Protein AF-A0A1G2T1M0-F1 (afdb_monomer_lite)

Sequence (307 aa):
MQITSVVGSENCRGIPLKGWDSVKAALQAYSEGKARGARATTNHQAEAIEQMGGGLAVGLMLYAGALAGSPDAFVERMLQEAETAIRRNSRWNRHYDYDGQGNFFKTTVEIELRDKDEDVYVLNVHAAYVGDAPEQGLADFLGVPRTLLSKSVVVTTEPLDDKQFAIDFSQIYTGIGGLLGLEAEVGQQIAAQMMTGDRYDSPKSFVLKEDDDVRVTVSIGRVESRYRHDGNGSSLDTWKVDGSILVGFLASSYEDRSKKEAPSFVITVSKKPADESQYGYSPVWDAELRQRITALADEIIKGMASV

Secondary structure (DSSP, 8-state):
--EEEEEEEEEE--EEEESHHHHHHHHHHHHHT-STTTTHHHHHHHHHHHHTT-HHHHHHHHHHHHHS--HHHHHHHHHHHHHHHHHHHSEEEEEESS---GGGTTEEEEEEEEETTTTEEEEEEEETTTBTHHHHHHHHHHT-PPPEEEEEEEEEE--SSSSEEEEETHHHHHHHHHHHT--TTHHHHHHHHHT-S-TTSPPPPEEEEE-SSEEEEEEE-S---SEEE-TTS-EEE--EEETTEEEEEPPBPSS-TTSBPPPEEEEEEEEPPS-TT--SPPPB--HHHHHHHHHHHHHHHHHHTT-

Organism: NCBI:txid1802740

Structure (mmCIF, N/CA/C/O backbone):
data_AF-A0A1G2T1M0-F1
#
_entry.id   AF-A0A1G2T1M0-F1
#
loop_
_atom_site.group_PDB
_atom_site.id
_atom_site.type_symbol
_atom_site.label_atom_id
_atom_site.label_alt_id
_atom_site.label_comp_id
_atom_site.label_asym_id
_atom_site.label_entity_id
_atom_site.label_seq_id
_atom_site.pdbx_PDB_ins_code
_atom_site.Cartn_x
_atom_site.Cartn_y
_atom_site.Cartn_z
_atom_site.occupancy
_atom_site.B_iso_or_equiv
_atom_site.auth_seq_id
_atom_site.auth_comp_id
_atom_site.auth_asym_id
_atom_site.auth_atom_id
_atom_site.pdbx_PDB_model_num
ATOM 1 N N . MET A 1 1 ? -20.237 -3.641 19.898 1.00 80.25 1 MET A N 1
ATOM 2 C CA . MET A 1 1 ? -19.802 -3.308 18.528 1.00 80.25 1 MET A CA 1
ATOM 3 C C . MET A 1 1 ? -19.774 -4.596 17.729 1.00 80.25 1 MET A C 1
ATOM 5 O O . MET A 1 1 ? -19.275 -5.578 18.264 1.00 80.25 1 MET A O 1
ATOM 9 N N . GLN A 1 2 ? -20.304 -4.605 16.509 1.00 90.38 2 GLN A N 1
ATOM 10 C CA . GLN A 1 2 ? -20.291 -5.773 15.626 1.00 90.38 2 GLN A CA 1
ATOM 11 C C . GLN A 1 2 ? -19.454 -5.471 14.376 1.00 90.38 2 GLN A C 1
ATOM 13 O O . GLN A 1 2 ? -19.553 -4.374 13.820 1.00 90.38 2 GLN A O 1
ATOM 18 N N . ILE A 1 3 ? -18.616 -6.423 13.952 1.00 95.50 3 ILE A N 1
ATOM 19 C CA . ILE A 1 3 ? -17.912 -6.361 12.666 1.00 95.50 3 ILE A CA 1
ATOM 20 C C . ILE A 1 3 ? -18.912 -6.708 11.562 1.00 95.50 3 ILE A C 1
ATOM 22 O O . ILE A 1 3 ? -19.611 -7.717 11.632 1.00 95.50 3 ILE A O 1
ATOM 26 N N . THR A 1 4 ? -18.994 -5.861 10.540 1.00 96.50 4 THR A N 1
ATOM 27 C CA . THR A 1 4 ? -19.931 -6.029 9.418 1.00 96.50 4 THR A CA 1
ATOM 28 C C . THR A 1 4 ? -19.258 -6.570 8.168 1.00 96.50 4 THR A C 1
ATOM 30 O O . THR A 1 4 ? -19.900 -7.250 7.369 1.00 96.50 4 THR A O 1
ATOM 33 N N . SER A 1 5 ? -17.967 -6.289 7.977 1.00 97.56 5 SER A N 1
ATOM 34 C CA . SER A 1 5 ? -17.202 -6.814 6.846 1.00 97.56 5 SER A CA 1
ATOM 35 C C . SER A 1 5 ? -15.707 -6.826 7.128 1.00 97.56 5 SER A C 1
ATOM 37 O O . SER A 1 5 ? -15.186 -5.884 7.727 1.00 97.56 5 SER A O 1
ATOM 39 N N . VAL A 1 6 ? -15.012 -7.826 6.589 1.00 97.94 6 VAL A N 1
ATOM 40 C CA . VAL A 1 6 ? -13.547 -7.899 6.565 1.00 97.94 6 VAL A CA 1
ATOM 41 C C . VAL A 1 6 ? -13.105 -8.127 5.125 1.00 97.94 6 VAL A C 1
ATOM 43 O O . VAL A 1 6 ? -13.482 -9.126 4.515 1.00 97.94 6 VAL A O 1
ATOM 46 N N . VAL A 1 7 ? -12.334 -7.194 4.565 1.00 97.88 7 VAL A N 1
ATOM 47 C CA . VAL A 1 7 ? -11.916 -7.228 3.155 1.00 97.88 7 VAL A CA 1
ATOM 48 C C . VAL A 1 7 ? -10.406 -7.062 3.048 1.00 97.88 7 VAL A C 1
ATOM 50 O O . VAL A 1 7 ? -9.838 -6.118 3.591 1.00 97.88 7 VAL A O 1
ATOM 53 N N . GLY A 1 8 ? -9.762 -7.977 2.324 1.00 97.06 8 GLY A N 1
ATOM 54 C CA . GLY A 1 8 ? -8.345 -7.893 1.980 1.00 97.06 8 GLY A CA 1
ATOM 55 C C . GLY A 1 8 ? -8.112 -7.203 0.638 1.00 97.06 8 GLY A C 1
ATOM 56 O O . GLY A 1 8 ? -8.835 -7.454 -0.325 1.00 97.06 8 GLY A O 1
ATOM 57 N N . SER A 1 9 ? -7.064 -6.389 0.545 1.00 96.62 9 SER A N 1
ATOM 58 C CA . SER A 1 9 ? -6.597 -5.788 -0.707 1.00 96.62 9 SER A CA 1
ATOM 59 C C . SER A 1 9 ? -5.073 -5.808 -0.813 1.00 96.62 9 SER A C 1
ATOM 61 O O . SER A 1 9 ? -4.365 -5.650 0.182 1.00 96.62 9 SER A O 1
ATOM 63 N N . GLU A 1 10 ? -4.566 -5.963 -2.035 1.00 95.75 10 GLU A N 1
ATOM 64 C CA . GLU A 1 10 ? -3.145 -5.808 -2.356 1.00 95.75 10 GLU A CA 1
ATOM 65 C C . GLU A 1 10 ? -2.839 -4.378 -2.780 1.00 95.75 10 GLU A C 1
ATOM 67 O O . GLU A 1 10 ? -3.494 -3.838 -3.670 1.00 95.75 10 GLU A O 1
ATOM 72 N N . ASN A 1 11 ? -1.794 -3.802 -2.194 1.00 94.19 11 ASN A N 1
ATOM 73 C CA . ASN A 1 11 ? -1.151 -2.613 -2.721 1.00 94.19 11 ASN A CA 1
ATOM 74 C C . ASN A 1 11 ? 0.127 -3.041 -3.448 1.00 94.19 11 ASN A C 1
ATOM 76 O O . ASN A 1 11 ? 1.102 -3.450 -2.815 1.00 94.19 11 ASN A O 1
ATOM 80 N N . CYS A 1 12 ? 0.104 -2.974 -4.776 1.00 94.69 12 CYS A N 1
ATOM 81 C CA . CYS A 1 12 ? 1.212 -3.370 -5.638 1.00 94.69 12 CYS A CA 1
ATOM 82 C C . CYS A 1 12 ? 1.705 -2.168 -6.437 1.00 94.69 12 CYS A C 1
ATOM 84 O O . CYS A 1 12 ? 0.896 -1.402 -6.959 1.00 94.69 12 CYS A O 1
ATOM 86 N N . ARG A 1 13 ? 3.025 -2.038 -6.570 1.00 93.31 13 ARG A N 1
ATOM 87 C CA . ARG A 1 13 ? 3.657 -0.965 -7.341 1.00 93.31 13 ARG A CA 1
ATOM 88 C C . ARG A 1 13 ? 5.006 -1.415 -7.880 1.00 93.31 13 ARG A C 1
ATOM 90 O O . ARG A 1 13 ? 5.718 -2.150 -7.206 1.00 93.31 13 ARG A O 1
ATOM 97 N N . GLY A 1 14 ? 5.370 -0.953 -9.063 1.00 94.88 14 GLY A N 1
ATOM 98 C CA . GLY A 1 14 ? 6.658 -1.215 -9.686 1.00 94.88 14 GLY A CA 1
ATOM 99 C C . GLY A 1 14 ? 6.810 -2.645 -10.211 1.00 94.88 14 GLY A C 1
ATOM 100 O O . GLY A 1 14 ? 6.238 -3.596 -9.683 1.00 94.88 14 GLY A O 1
ATOM 101 N N . ILE A 1 15 ? 7.601 -2.808 -11.264 1.00 97.19 15 ILE A N 1
ATOM 102 C CA . ILE A 1 15 ? 7.867 -4.082 -11.936 1.00 97.19 15 ILE A CA 1
ATOM 103 C C . ILE A 1 15 ? 9.305 -4.497 -11.608 1.00 97.19 15 ILE A C 1
ATOM 105 O O . ILE A 1 15 ? 10.221 -3.736 -11.934 1.00 97.19 15 ILE A O 1
ATOM 109 N N . PRO A 1 16 ? 9.534 -5.655 -10.965 1.00 96.88 16 PRO A N 1
ATOM 110 C CA . PRO A 1 16 ? 10.881 -6.139 -10.702 1.00 96.88 16 PRO A CA 1
ATOM 111 C C . PRO A 1 16 ? 11.513 -6.686 -11.987 1.00 96.88 16 PRO A C 1
ATOM 113 O O . PRO A 1 16 ? 10.946 -7.548 -12.650 1.00 96.88 16 PRO A O 1
ATOM 116 N N . LEU A 1 17 ? 12.695 -6.199 -12.346 1.00 96.81 17 LEU A N 1
ATOM 117 C CA . LEU A 1 17 ? 13.404 -6.548 -13.575 1.00 96.81 17 LEU A CA 1
ATOM 118 C C . LEU A 1 17 ? 14.839 -6.949 -13.233 1.00 96.81 17 LEU A C 1
ATOM 120 O O . LEU A 1 17 ? 15.555 -6.185 -12.590 1.00 96.81 17 LEU A O 1
ATOM 124 N N . LYS A 1 18 ? 15.258 -8.145 -13.661 1.00 95.19 18 LYS A N 1
ATOM 125 C CA . LYS A 1 18 ? 16.638 -8.623 -13.489 1.00 95.19 18 LYS A CA 1
ATOM 126 C C . LYS A 1 18 ? 17.499 -8.131 -14.648 1.00 95.19 18 LYS A C 1
ATOM 128 O O . LYS A 1 18 ? 17.222 -8.470 -15.800 1.00 95.19 18 LYS A O 1
ATOM 133 N N . GLY A 1 19 ? 18.527 -7.350 -14.347 1.00 94.81 19 GLY A N 1
ATOM 134 C CA . GLY A 1 19 ? 19.444 -6.786 -15.328 1.00 94.81 19 GLY A CA 1
ATOM 135 C C . GLY A 1 19 ? 18.966 -5.490 -15.978 1.00 94.81 19 GLY A C 1
ATOM 136 O O . GLY A 1 19 ? 17.779 -5.296 -16.256 1.00 94.81 19 GLY A O 1
ATOM 137 N N . TRP A 1 20 ? 19.925 -4.616 -16.289 1.00 94.56 20 TRP A N 1
ATOM 138 C CA . TRP A 1 20 ? 19.674 -3.348 -16.983 1.00 94.56 20 TRP A CA 1
ATOM 139 C C . TRP A 1 20 ? 19.022 -3.534 -18.362 1.00 94.56 20 TRP A C 1
ATOM 141 O O . TRP A 1 20 ? 18.137 -2.770 -18.750 1.00 94.56 20 TRP A O 1
ATOM 151 N N . ASP A 1 21 ? 19.388 -4.598 -19.078 1.00 95.06 21 ASP A N 1
ATOM 152 C CA . ASP A 1 21 ? 18.800 -4.920 -20.382 1.00 95.06 21 ASP A CA 1
ATOM 153 C C . ASP A 1 21 ? 17.291 -5.197 -20.288 1.00 95.06 21 ASP A C 1
ATOM 155 O O . ASP A 1 21 ? 16.538 -4.826 -21.189 1.00 95.06 21 ASP A O 1
ATOM 159 N N . SER A 1 22 ? 16.818 -5.766 -19.174 1.00 95.94 22 SER A N 1
ATOM 160 C CA . SER A 1 22 ? 15.384 -5.968 -18.931 1.00 95.94 22 SER A CA 1
ATOM 161 C C . SER A 1 22 ? 14.654 -4.642 -18.703 1.00 95.94 22 SER A C 1
ATOM 163 O O . SER A 1 22 ? 13.537 -4.471 -19.191 1.00 95.94 22 SER A O 1
ATOM 165 N N . VAL A 1 23 ? 15.287 -3.674 -18.025 1.00 96.25 23 VAL A N 1
ATOM 166 C CA . VAL A 1 23 ? 14.761 -2.301 -17.880 1.00 96.25 23 VAL A CA 1
ATOM 167 C C . VAL A 1 23 ? 14.620 -1.642 -19.248 1.00 96.25 23 VAL A C 1
ATOM 169 O O . VAL A 1 23 ? 13.570 -1.081 -19.571 1.00 96.25 23 VAL A O 1
ATOM 172 N N . LYS A 1 24 ? 15.657 -1.763 -20.081 1.00 94.94 24 LYS A N 1
ATOM 173 C CA . LYS A 1 24 ? 15.661 -1.243 -21.447 1.00 94.94 24 LYS A CA 1
ATOM 174 C C . LYS A 1 24 ? 14.556 -1.860 -22.301 1.00 94.94 24 LYS A C 1
ATOM 176 O O . LYS A 1 24 ? 13.768 -1.121 -22.890 1.00 94.94 24 LYS A O 1
ATOM 181 N N . ALA A 1 25 ? 14.461 -3.187 -22.322 1.00 93.06 25 ALA A N 1
ATOM 182 C CA . ALA A 1 25 ? 13.446 -3.904 -23.087 1.00 93.06 25 ALA A CA 1
ATOM 183 C C . ALA A 1 25 ? 12.019 -3.537 -22.643 1.00 93.06 25 ALA A C 1
ATOM 185 O O . ALA A 1 25 ? 11.146 -3.327 -23.485 1.00 93.06 25 ALA A O 1
ATOM 186 N N . ALA A 1 26 ? 11.784 -3.393 -21.333 1.00 94.94 26 ALA A N 1
ATOM 187 C CA . ALA A 1 26 ? 10.494 -2.973 -20.792 1.00 94.94 26 ALA A CA 1
ATOM 188 C C . ALA A 1 26 ? 10.100 -1.560 -21.260 1.00 94.94 26 ALA A C 1
ATOM 190 O O . ALA A 1 26 ? 8.978 -1.347 -21.726 1.00 94.94 26 ALA A O 1
ATOM 191 N N . LEU A 1 27 ? 11.024 -0.597 -21.193 1.00 93.50 27 LEU A N 1
ATOM 192 C CA . LEU A 1 27 ? 10.768 0.779 -21.630 1.00 93.50 27 LEU A CA 1
ATOM 193 C C . LEU A 1 27 ? 10.600 0.902 -23.147 1.00 93.50 27 LEU A C 1
ATOM 195 O O . LEU A 1 27 ? 9.770 1.691 -23.597 1.00 93.50 27 LEU A O 1
ATOM 199 N N . GLN A 1 28 ? 11.327 0.107 -23.934 1.00 91.31 28 GLN A N 1
ATOM 200 C CA . GLN A 1 28 ? 11.121 0.014 -25.382 1.00 91.31 28 GLN A CA 1
ATOM 201 C C . GLN A 1 28 ? 9.728 -0.541 -25.701 1.00 91.31 28 GLN A C 1
ATOM 203 O O . GLN A 1 28 ? 8.971 0.104 -26.425 1.00 91.31 28 GLN A O 1
ATOM 208 N N . ALA A 1 29 ? 9.329 -1.651 -25.070 1.00 89.12 29 ALA A N 1
ATOM 209 C CA . ALA A 1 29 ? 7.997 -2.231 -25.253 1.00 89.12 29 ALA A CA 1
ATOM 210 C C . ALA A 1 29 ? 6.869 -1.253 -24.877 1.00 89.12 29 ALA A C 1
ATOM 212 O O . ALA A 1 29 ? 5.842 -1.176 -25.563 1.00 89.12 29 ALA A O 1
ATOM 213 N N . TYR A 1 30 ? 7.068 -0.475 -23.810 1.00 89.88 30 TYR A N 1
ATOM 214 C CA . TYR A 1 30 ? 6.167 0.608 -23.430 1.00 89.88 30 TYR A CA 1
ATOM 215 C C . TYR A 1 30 ? 6.114 1.709 -24.499 1.00 89.88 30 TYR A C 1
ATOM 217 O O . TYR A 1 30 ? 5.031 2.110 -24.930 1.00 89.88 30 TYR A O 1
ATOM 225 N N . SER A 1 31 ? 7.272 2.165 -24.979 1.00 87.19 31 SER A N 1
ATOM 226 C CA . SER A 1 31 ? 7.388 3.214 -25.996 1.00 87.19 31 SER A CA 1
ATOM 227 C C . SER A 1 31 ? 6.724 2.836 -27.323 1.00 87.19 31 SER A C 1
ATOM 229 O O . SER A 1 31 ? 6.018 3.647 -27.919 1.00 87.19 31 SER A O 1
ATOM 231 N N . GLU A 1 32 ? 6.857 1.578 -27.741 1.00 84.12 32 GLU A N 1
ATOM 232 C CA . GLU A 1 32 ? 6.219 1.024 -28.941 1.00 84.12 32 GLU A CA 1
ATOM 233 C C . GLU A 1 32 ? 4.702 0.814 -28.767 1.00 84.12 32 GLU A C 1
ATOM 235 O O . GLU A 1 32 ? 3.967 0.628 -29.739 1.00 84.12 32 GLU A O 1
ATOM 240 N N . GLY A 1 33 ? 4.205 0.857 -27.527 1.00 81.88 33 GLY A N 1
ATOM 241 C CA . GLY A 1 33 ? 2.793 0.670 -27.204 1.00 81.88 33 GLY A CA 1
ATOM 242 C C . GLY A 1 33 ? 2.344 -0.786 -27.253 1.00 81.88 33 GLY A C 1
ATOM 243 O O . GLY A 1 33 ? 1.173 -1.048 -27.521 1.00 81.88 33 GLY A O 1
ATOM 244 N N . LYS A 1 34 ? 3.267 -1.728 -27.020 1.00 82.69 34 LYS A N 1
ATOM 245 C CA . LYS A 1 34 ? 2.973 -3.170 -26.981 1.00 82.69 34 LYS A CA 1
ATOM 246 C C . LYS A 1 34 ? 2.171 -3.559 -25.735 1.00 82.69 34 LYS A C 1
ATOM 248 O O . LYS A 1 34 ? 1.358 -4.477 -25.785 1.00 82.69 34 LYS A O 1
ATOM 253 N N . ALA A 1 35 ? 2.378 -2.838 -24.635 1.00 82.06 35 ALA A N 1
ATOM 254 C CA . ALA A 1 35 ? 1.664 -3.035 -23.382 1.00 82.06 35 ALA A CA 1
ATOM 255 C C . ALA A 1 35 ? 0.260 -2.408 -23.408 1.00 82.06 35 ALA A C 1
ATOM 257 O O . ALA A 1 35 ? 0.063 -1.279 -23.877 1.00 82.06 35 ALA A O 1
ATOM 258 N N . ARG A 1 36 ? -0.728 -3.112 -22.839 1.00 76.31 36 ARG A N 1
ATOM 259 C CA . ARG A 1 36 ? -2.069 -2.547 -22.625 1.00 76.31 36 ARG A CA 1
ATOM 260 C C . ARG A 1 36 ? -1.940 -1.308 -21.734 1.00 76.31 36 ARG A C 1
ATOM 262 O O . ARG A 1 36 ? -1.154 -1.286 -20.802 1.00 76.31 36 ARG A O 1
ATOM 269 N N . GLY A 1 37 ? -2.679 -0.246 -22.034 1.00 68.56 37 GLY A N 1
ATOM 270 C CA . GLY A 1 37 ? -2.608 0.986 -21.244 1.00 68.56 37 GLY A CA 1
ATOM 271 C C . GLY A 1 37 ? -1.391 1.882 -21.518 1.00 68.56 37 GLY A C 1
ATOM 272 O O . GLY A 1 37 ? -1.389 3.015 -21.054 1.00 68.56 37 GLY A O 1
ATOM 273 N N . ALA A 1 38 ? -0.425 1.475 -22.353 1.00 68.75 38 ALA A N 1
ATOM 274 C CA . ALA A 1 38 ? 0.670 2.362 -22.775 1.00 68.75 38 ALA A CA 1
ATOM 275 C C . ALA A 1 38 ? 0.175 3.616 -23.522 1.00 68.75 38 ALA A C 1
ATOM 277 O O . ALA A 1 38 ? 0.786 4.675 -23.456 1.00 68.75 38 ALA A O 1
ATOM 278 N N . ARG A 1 39 ? -0.981 3.519 -24.190 1.00 68.50 39 ARG A N 1
ATOM 279 C CA . ARG A 1 39 ? -1.666 4.646 -24.847 1.00 68.50 39 ARG A CA 1
ATOM 280 C C . ARG A 1 39 ? -2.790 5.250 -24.007 1.00 68.50 39 ARG A C 1
ATOM 282 O O . ARG A 1 39 ? -3.577 6.028 -24.529 1.00 68.50 39 ARG A O 1
ATOM 289 N N . ALA A 1 40 ? -2.928 4.879 -22.734 1.00 69.12 40 ALA A N 1
ATOM 290 C CA . ALA A 1 40 ? -4.107 5.230 -21.942 1.00 69.12 40 ALA A CA 1
ATOM 291 C C . ALA A 1 40 ? -4.292 6.748 -21.787 1.00 69.12 40 ALA A C 1
ATOM 293 O O . ALA A 1 40 ? -5.407 7.236 -21.937 1.00 69.12 40 ALA A O 1
ATOM 294 N N . THR A 1 41 ? -3.207 7.504 -21.601 1.00 65.75 41 THR A N 1
ATOM 295 C CA . THR A 1 41 ? -3.246 8.975 -21.611 1.00 65.75 41 THR A CA 1
ATOM 296 C C . THR A 1 41 ? -3.727 9.527 -22.952 1.00 65.75 41 THR A C 1
ATOM 298 O O . THR A 1 41 ? -4.605 10.388 -22.988 1.00 65.75 41 THR A O 1
ATOM 301 N N . THR A 1 42 ? -3.174 9.028 -24.059 1.00 67.25 42 THR A N 1
ATOM 302 C CA . THR A 1 42 ? -3.547 9.460 -25.412 1.00 67.25 42 THR A CA 1
ATOM 303 C C . THR A 1 42 ? -5.007 9.130 -25.716 1.00 67.25 42 THR A C 1
ATOM 305 O O . THR A 1 42 ? -5.715 9.970 -26.259 1.00 67.25 42 THR A O 1
ATOM 308 N N . ASN A 1 43 ? -5.478 7.948 -25.314 1.00 69.44 43 ASN A N 1
ATOM 309 C CA . ASN A 1 43 ? -6.864 7.520 -25.490 1.00 69.44 43 ASN A CA 1
ATOM 310 C C . ASN A 1 43 ? -7.821 8.379 -24.658 1.00 69.44 43 ASN A C 1
ATOM 312 O O . ASN A 1 43 ? -8.792 8.891 -25.198 1.00 69.44 43 ASN A O 1
ATOM 316 N N . HIS A 1 44 ? -7.511 8.615 -23.381 1.00 68.75 44 HIS A N 1
ATOM 317 C CA . HIS A 1 44 ? -8.323 9.468 -22.514 1.00 68.75 44 HIS A CA 1
ATOM 318 C C . HIS A 1 44 ? -8.435 10.899 -23.068 1.00 68.75 44 HIS A C 1
ATOM 320 O O . HIS A 1 44 ? -9.498 11.513 -23.033 1.00 68.75 44 HIS A O 1
ATOM 326 N N . GLN A 1 45 ? -7.343 11.454 -23.604 1.00 66.69 45 GLN A N 1
ATOM 327 C CA . GLN A 1 45 ? -7.378 12.778 -24.230 1.00 66.69 45 GLN A CA 1
ATOM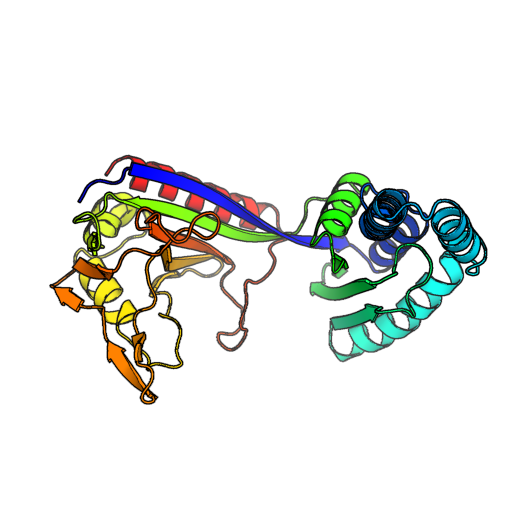 328 C C . GLN A 1 45 ? -8.134 12.783 -25.558 1.00 66.69 45 GLN A C 1
ATOM 330 O O . GLN A 1 45 ? -8.882 13.724 -25.814 1.00 66.69 45 GLN A O 1
ATOM 335 N N . ALA A 1 46 ? -7.989 11.740 -26.376 1.00 67.19 46 ALA A N 1
ATOM 336 C CA . ALA A 1 46 ? -8.767 11.586 -27.599 1.00 67.19 46 ALA A CA 1
ATOM 337 C C . ALA A 1 46 ? -10.273 11.528 -27.299 1.00 67.19 46 ALA A C 1
ATOM 339 O O . ALA A 1 46 ? -11.029 12.280 -27.908 1.00 67.19 46 ALA A O 1
ATOM 340 N N . GLU A 1 47 ? -10.689 10.734 -26.309 1.00 68.38 47 GLU A N 1
ATOM 341 C CA . GLU A 1 47 ? -12.081 10.641 -25.850 1.00 68.38 47 GLU A CA 1
ATOM 342 C C . GLU A 1 47 ? -12.596 11.987 -25.323 1.00 68.38 47 GLU A C 1
ATOM 344 O O . GLU A 1 47 ? -13.687 12.420 -25.691 1.00 68.38 47 GLU A O 1
ATOM 349 N N . ALA A 1 48 ? -11.802 12.702 -24.521 1.00 63.47 48 ALA A N 1
ATOM 350 C CA . ALA A 1 48 ? -12.179 14.025 -24.025 1.00 63.47 48 ALA A CA 1
ATOM 351 C C . ALA A 1 48 ? -12.368 15.048 -25.165 1.00 63.47 48 ALA A C 1
ATOM 353 O O . ALA A 1 48 ? -13.306 15.844 -25.140 1.00 63.47 48 ALA A O 1
ATOM 354 N N . ILE A 1 49 ? -11.502 15.031 -26.185 1.00 63.47 49 ILE A N 1
ATOM 355 C CA . ILE A 1 49 ? -11.595 15.919 -27.357 1.00 63.47 49 ILE A CA 1
ATOM 356 C C . ILE A 1 49 ? -12.773 15.523 -28.264 1.00 63.47 49 ILE A C 1
ATOM 358 O O . ILE A 1 49 ? -13.456 16.399 -28.804 1.00 63.47 49 ILE A O 1
ATOM 362 N N . GLU A 1 50 ? -13.036 14.226 -28.424 1.00 60.91 50 GLU A N 1
ATOM 363 C CA . GLU A 1 50 ? -14.183 13.703 -29.170 1.00 60.91 50 GLU A CA 1
ATOM 364 C C . GLU A 1 50 ? -15.507 14.127 -28.519 1.00 60.91 50 GLU A C 1
ATOM 366 O O . GLU A 1 50 ? -16.383 14.656 -29.204 1.00 60.91 50 GLU A O 1
ATOM 371 N N . GLN A 1 51 ? -15.617 14.018 -27.190 1.00 68.69 51 GLN A N 1
ATOM 372 C CA . GLN A 1 51 ? -16.776 14.492 -26.422 1.00 68.69 51 GLN A CA 1
ATOM 373 C C . GLN A 1 51 ? -16.992 16.012 -26.532 1.00 68.69 51 GLN A C 1
ATOM 375 O O . GLN A 1 51 ? -18.121 16.485 -26.414 1.00 68.69 51 GLN A O 1
ATOM 380 N N . MET A 1 52 ? -15.934 16.780 -26.809 1.00 60.44 52 MET A N 1
ATOM 381 C CA . MET A 1 52 ? -15.997 18.223 -27.077 1.00 60.44 52 MET A CA 1
ATOM 382 C C . MET A 1 52 ? -16.279 18.574 -28.555 1.00 60.44 52 MET A C 1
ATOM 384 O O . MET A 1 52 ? -16.306 19.753 -28.906 1.00 60.44 52 MET A O 1
ATOM 388 N N . GLY A 1 53 ? -16.502 17.588 -29.436 1.00 53.31 53 GLY A N 1
ATOM 389 C CA . GLY A 1 53 ? -16.843 17.800 -30.851 1.00 53.31 53 GLY A CA 1
ATOM 390 C C . GLY A 1 53 ? -15.654 18.116 -31.774 1.00 53.31 53 GLY A C 1
ATOM 391 O O . GLY A 1 53 ? -15.849 18.615 -32.882 1.00 53.31 53 GLY A O 1
ATOM 392 N N . GLY A 1 54 ? -14.416 17.842 -31.345 1.00 53.06 54 GLY A N 1
ATOM 393 C CA . GLY A 1 54 ? -13.177 18.276 -32.007 1.00 53.06 54 GLY A CA 1
ATOM 394 C C . GLY A 1 54 ? -12.438 17.218 -32.840 1.00 53.06 54 GLY A C 1
ATOM 395 O O . GLY A 1 54 ? -11.219 17.113 -32.722 1.00 53.06 54 GLY A O 1
ATOM 396 N N . GLY A 1 55 ? -13.110 16.439 -33.697 1.00 52.31 55 GLY A N 1
ATOM 397 C CA . GLY A 1 55 ? -12.494 15.301 -34.420 1.00 52.31 55 GLY A CA 1
ATOM 398 C C . GLY A 1 55 ? -11.222 15.615 -35.240 1.00 52.31 55 GLY A C 1
ATOM 399 O O . GLY A 1 55 ? -10.330 14.778 -35.361 1.00 52.31 55 GLY A O 1
ATOM 400 N N . LEU A 1 56 ? -11.076 16.848 -35.739 1.00 52.59 56 LEU A N 1
ATOM 401 C CA . LEU A 1 56 ? -9.869 17.323 -36.439 1.00 52.59 56 LEU A CA 1
ATOM 402 C C . LEU A 1 56 ? -8.654 17.502 -35.505 1.00 52.59 56 LEU A C 1
ATOM 404 O O . LEU A 1 56 ? -7.517 17.286 -35.924 1.00 52.59 56 LEU A O 1
ATOM 408 N N . ALA A 1 57 ? -8.883 17.850 -34.235 1.00 53.62 57 ALA A N 1
ATOM 409 C CA . ALA A 1 57 ? -7.832 17.991 -33.227 1.00 53.62 57 ALA A CA 1
ATOM 410 C C . ALA A 1 57 ? -7.320 16.626 -32.737 1.00 53.62 57 ALA A C 1
ATOM 412 O O . ALA A 1 57 ? -6.117 16.475 -32.528 1.00 53.62 57 ALA A O 1
ATOM 413 N N . VAL A 1 58 ? -8.194 15.612 -32.654 1.00 54.03 58 VAL A N 1
ATOM 414 C CA . VAL A 1 58 ? -7.793 14.214 -32.392 1.00 54.03 58 VAL A CA 1
ATOM 415 C C . VAL A 1 58 ? -6.858 13.713 -33.494 1.00 54.03 58 VAL A C 1
ATOM 417 O O . VAL A 1 58 ? -5.790 13.174 -33.209 1.00 54.03 58 VAL A O 1
ATOM 420 N N . GLY A 1 59 ? -7.212 13.965 -34.760 1.00 51.09 59 GLY A N 1
ATOM 421 C CA . GLY A 1 59 ? -6.380 13.605 -35.911 1.00 51.09 59 GLY A CA 1
ATOM 422 C C . GLY A 1 59 ? -4.999 14.271 -35.890 1.00 51.09 59 GLY A C 1
ATOM 423 O O . GLY A 1 59 ? -3.997 13.603 -36.128 1.00 51.09 59 GLY A O 1
ATOM 424 N N . LEU A 1 60 ? -4.923 15.559 -35.537 1.00 53.12 60 LEU A N 1
ATOM 425 C CA . LEU A 1 60 ? -3.658 16.294 -35.398 1.00 53.12 60 LEU A CA 1
ATOM 426 C C . LEU A 1 60 ? -2.806 15.809 -34.217 1.00 53.12 60 LEU A C 1
ATOM 428 O O . LEU A 1 60 ? -1.589 15.723 -34.355 1.00 53.12 60 LEU A O 1
ATOM 432 N N . MET A 1 61 ? -3.418 15.461 -33.084 1.00 57.69 61 MET A N 1
ATOM 433 C CA . MET A 1 61 ? -2.710 14.935 -31.913 1.00 57.69 61 MET A CA 1
ATOM 434 C C . MET A 1 61 ? -2.101 13.555 -32.193 1.00 57.69 61 MET A C 1
ATOM 436 O O . MET A 1 61 ? -0.932 13.317 -31.889 1.00 57.69 61 MET A O 1
ATOM 440 N N . LEU A 1 62 ? -2.860 12.669 -32.845 1.00 56.59 62 LEU A N 1
ATOM 441 C CA . LEU A 1 62 ? -2.376 11.353 -33.270 1.00 56.59 62 LEU A CA 1
ATOM 442 C C . LEU A 1 62 ? -1.288 11.470 -34.350 1.00 56.59 62 LEU A C 1
ATOM 444 O O . LEU A 1 62 ? -0.296 10.744 -34.304 1.00 56.59 62 LEU A O 1
ATOM 448 N N . TYR A 1 63 ? -1.430 12.416 -35.284 1.00 48.75 63 TYR A N 1
ATOM 449 C CA . TYR A 1 63 ? -0.437 12.679 -36.328 1.00 48.75 63 TYR A CA 1
ATOM 450 C C . TYR A 1 63 ? 0.856 13.295 -35.770 1.00 48.75 63 TYR A C 1
ATOM 452 O O . TYR A 1 63 ? 1.948 12.895 -36.161 1.00 48.75 63 TYR A O 1
ATOM 460 N N . ALA A 1 64 ? 0.762 14.210 -34.801 1.00 53.41 64 ALA A N 1
ATOM 461 C CA . ALA A 1 64 ? 1.921 14.756 -34.093 1.00 53.41 64 ALA A CA 1
ATOM 462 C C . ALA A 1 64 ? 2.643 13.684 -33.256 1.00 53.41 64 ALA A C 1
ATOM 464 O O . ALA A 1 64 ? 3.872 13.665 -33.220 1.00 53.41 64 ALA A O 1
ATOM 465 N N . GLY A 1 65 ? 1.899 12.748 -32.654 1.00 53.81 65 GLY A N 1
ATOM 466 C CA . GLY A 1 65 ? 2.462 11.566 -31.996 1.00 53.81 65 GLY A CA 1
ATOM 467 C C . GLY A 1 65 ? 3.187 10.621 -32.963 1.00 53.81 65 GLY A C 1
ATOM 468 O O . GLY A 1 65 ? 4.216 10.063 -32.599 1.00 53.81 65 GLY A O 1
ATOM 469 N N . ALA A 1 66 ? 2.704 10.495 -34.204 1.00 50.03 66 ALA A N 1
ATOM 470 C CA . ALA A 1 66 ? 3.355 9.720 -35.265 1.00 50.03 66 ALA A CA 1
ATOM 471 C C . ALA A 1 66 ? 4.589 10.417 -35.881 1.00 50.03 66 ALA A C 1
ATOM 473 O O . ALA A 1 66 ? 5.429 9.751 -36.480 1.00 50.03 66 ALA A O 1
ATOM 474 N N . LEU A 1 67 ? 4.699 11.745 -35.743 1.00 46.28 67 LEU A N 1
ATOM 475 C CA . LEU A 1 67 ? 5.845 12.549 -36.192 1.00 46.28 67 LEU A CA 1
ATOM 476 C C . LEU A 1 67 ? 6.919 12.751 -35.112 1.00 46.28 67 LEU A C 1
ATOM 478 O O . LEU A 1 67 ? 8.007 13.246 -35.421 1.00 46.28 67 LEU A O 1
ATOM 482 N N . ALA A 1 68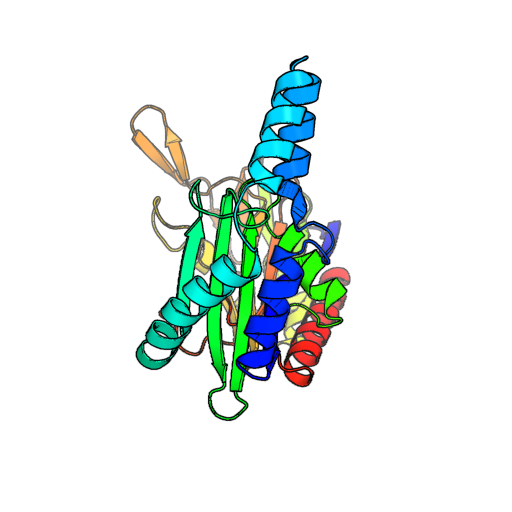 ? 6.640 12.391 -33.856 1.00 52.75 68 ALA A N 1
ATOM 483 C CA . ALA A 1 68 ? 7.671 12.303 -32.832 1.00 52.75 68 ALA A CA 1
ATOM 484 C C . ALA A 1 68 ? 8.691 11.244 -33.282 1.00 52.75 68 ALA A C 1
ATOM 486 O O . ALA A 1 68 ? 8.301 10.171 -33.734 1.00 52.75 68 ALA A O 1
ATOM 487 N N . GLY A 1 69 ? 9.985 11.584 -33.255 1.00 56.84 69 GLY A N 1
ATOM 488 C CA . GLY A 1 69 ? 11.065 10.750 -33.799 1.00 56.84 69 GLY A CA 1
ATOM 489 C C . GLY A 1 69 ? 11.116 9.326 -33.229 1.00 56.84 69 GLY A C 1
ATOM 490 O O . GLY A 1 69 ? 10.319 8.962 -32.373 1.00 56.84 69 GLY A O 1
ATOM 491 N N . SER A 1 70 ? 12.074 8.518 -33.704 1.00 64.12 70 SER A N 1
ATOM 492 C CA . SER A 1 70 ? 12.180 7.098 -33.326 1.00 64.12 70 SER A CA 1
ATOM 493 C C . SER A 1 70 ? 11.983 6.891 -31.808 1.00 64.12 70 SER A C 1
ATOM 495 O O . SER A 1 70 ? 12.798 7.416 -31.039 1.00 64.12 70 SER A O 1
ATOM 497 N N . PRO A 1 71 ? 10.936 6.153 -31.378 1.00 67.62 71 PRO A N 1
ATOM 498 C CA . PRO A 1 71 ? 10.669 5.831 -29.973 1.00 67.62 71 PRO A CA 1
ATOM 499 C C . PRO A 1 71 ? 11.915 5.306 -29.244 1.00 67.62 71 PRO A C 1
ATOM 501 O O . PRO A 1 71 ? 12.199 5.688 -28.107 1.00 67.62 71 PRO A O 1
ATOM 504 N N . ASP A 1 72 ? 12.743 4.544 -29.960 1.00 73.81 72 ASP A N 1
ATOM 505 C CA . ASP A 1 72 ? 14.010 4.013 -29.463 1.00 73.81 72 ASP A CA 1
ATOM 506 C C . ASP A 1 72 ? 14.997 5.124 -29.088 1.00 73.81 72 ASP A C 1
ATOM 508 O O . ASP A 1 72 ? 15.601 5.084 -28.023 1.00 73.81 72 ASP A O 1
ATOM 512 N N . ALA A 1 73 ? 15.127 6.178 -29.898 1.00 81.25 73 ALA A N 1
ATOM 513 C CA . ALA A 1 73 ? 16.062 7.272 -29.622 1.00 81.25 73 ALA A CA 1
ATOM 514 C C . ALA A 1 73 ? 15.668 8.099 -28.382 1.00 81.25 73 ALA A C 1
ATOM 516 O O . ALA A 1 73 ? 16.519 8.730 -27.747 1.00 81.25 73 ALA A O 1
ATOM 517 N N . PHE A 1 74 ? 14.381 8.129 -28.029 1.00 84.19 74 PHE A N 1
ATOM 518 C CA . PHE A 1 74 ? 13.926 8.729 -26.777 1.00 84.19 74 PHE A CA 1
ATOM 519 C C . PHE A 1 74 ? 14.302 7.857 -25.577 1.00 84.19 74 PHE A C 1
ATOM 521 O O . PHE A 1 74 ? 14.918 8.357 -24.633 1.00 84.19 74 PHE A O 1
ATOM 528 N N . VAL A 1 75 ? 13.994 6.559 -25.645 1.00 87.69 75 VAL A N 1
ATOM 529 C CA . VAL A 1 75 ? 14.304 5.598 -24.578 1.00 87.69 75 VAL A CA 1
ATOM 530 C C . VAL A 1 75 ? 15.812 5.490 -24.340 1.00 87.69 75 VAL A C 1
ATOM 532 O O . VAL A 1 75 ? 16.241 5.532 -23.193 1.00 87.69 75 VAL A O 1
ATOM 535 N N . GLU A 1 76 ? 16.640 5.446 -25.384 1.00 88.56 76 GLU A N 1
ATOM 536 C CA . GLU A 1 76 ? 18.103 5.371 -25.234 1.00 88.56 76 GLU A CA 1
ATOM 537 C C . GLU A 1 76 ? 18.680 6.595 -24.510 1.00 88.56 76 GLU A C 1
ATOM 539 O 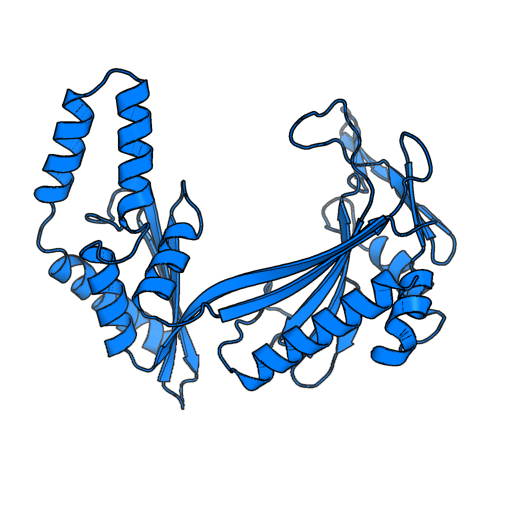O . GLU A 1 76 ? 19.506 6.450 -23.612 1.00 88.56 76 GLU A O 1
ATOM 544 N N . ARG A 1 77 ? 18.223 7.811 -24.846 1.00 87.94 77 ARG A N 1
ATOM 545 C CA . ARG A 1 77 ? 18.669 9.033 -24.150 1.00 87.94 77 ARG A CA 1
ATOM 546 C C . ARG A 1 77 ? 18.254 9.025 -22.683 1.00 87.94 77 ARG A C 1
ATOM 548 O O . ARG A 1 77 ? 19.063 9.345 -21.818 1.00 87.94 77 ARG A O 1
ATOM 555 N N . MET A 1 78 ? 17.016 8.616 -22.409 1.00 91.50 78 MET A N 1
ATOM 556 C CA . MET A 1 78 ? 16.518 8.448 -21.045 1.00 91.50 78 MET A CA 1
ATOM 557 C C . MET A 1 78 ? 17.373 7.453 -20.255 1.00 91.50 78 MET A C 1
ATOM 559 O O . MET A 1 78 ? 17.762 7.738 -19.126 1.00 91.50 78 MET A O 1
ATOM 563 N N . LEU A 1 79 ? 17.696 6.304 -20.850 1.00 92.69 79 LEU A N 1
ATOM 564 C CA . LEU A 1 79 ? 18.496 5.264 -20.210 1.00 92.69 79 LEU A CA 1
ATOM 565 C C . LEU A 1 79 ? 19.939 5.716 -19.956 1.00 92.69 79 LEU A C 1
ATOM 567 O O . LEU A 1 79 ? 20.477 5.403 -18.902 1.00 92.69 79 LEU A O 1
ATOM 571 N N . GLN A 1 80 ? 20.552 6.499 -20.847 1.00 92.50 80 GLN A N 1
ATOM 572 C CA . GLN A 1 80 ? 21.892 7.065 -20.616 1.00 92.50 80 GLN A CA 1
ATOM 573 C C . GLN A 1 80 ? 21.929 8.000 -19.395 1.00 92.50 80 GLN A C 1
ATOM 575 O O . GLN A 1 80 ? 22.857 7.944 -18.578 1.00 92.50 80 GLN A O 1
ATOM 580 N N . GLU A 1 81 ? 20.908 8.849 -19.247 1.00 91.06 81 GLU A N 1
ATOM 581 C CA . GLU A 1 81 ? 20.741 9.693 -18.061 1.00 91.06 81 GLU A CA 1
ATOM 582 C C . GLU A 1 81 ? 20.505 8.839 -16.804 1.00 91.06 81 GLU A C 1
ATOM 584 O O . GLU A 1 81 ? 21.162 9.042 -15.775 1.00 91.06 81 GLU A O 1
ATOM 589 N N . ALA A 1 82 ? 19.602 7.858 -16.898 1.00 93.06 82 ALA A N 1
ATOM 590 C CA . ALA A 1 82 ? 19.216 6.995 -15.790 1.00 93.06 82 ALA A CA 1
ATOM 591 C C . ALA A 1 82 ? 20.375 6.130 -15.286 1.00 93.06 82 ALA A C 1
ATOM 593 O O . ALA A 1 82 ? 20.602 6.067 -14.079 1.00 93.06 82 ALA A O 1
ATOM 594 N N . GLU A 1 83 ? 21.161 5.528 -16.179 1.00 92.50 83 GLU A N 1
ATOM 595 C CA . GLU A 1 83 ? 22.304 4.685 -15.821 1.00 92.50 83 GLU A CA 1
ATOM 596 C C . GLU A 1 83 ? 23.337 5.471 -14.999 1.00 92.50 83 GLU A C 1
ATOM 598 O O . GLU A 1 83 ? 23.831 5.001 -13.970 1.00 92.50 83 GLU A O 1
ATOM 603 N N . THR A 1 84 ? 23.620 6.712 -15.404 1.00 90.94 84 THR A N 1
ATOM 604 C CA . THR A 1 84 ? 24.560 7.584 -14.689 1.00 90.94 84 THR A CA 1
ATOM 605 C C . THR A 1 84 ? 24.060 7.915 -13.279 1.00 90.94 84 THR A C 1
ATOM 607 O O . THR A 1 84 ? 24.844 7.923 -12.326 1.00 90.94 84 THR A O 1
ATOM 610 N N . ALA A 1 85 ? 22.761 8.184 -13.129 1.00 91.12 85 ALA A N 1
ATOM 611 C CA . ALA A 1 85 ? 22.147 8.506 -11.844 1.00 91.12 85 ALA A CA 1
ATOM 612 C C . ALA A 1 85 ? 22.036 7.283 -10.922 1.00 91.12 85 ALA A C 1
ATOM 614 O O . ALA A 1 85 ? 22.383 7.375 -9.743 1.00 91.12 85 ALA A O 1
ATOM 615 N N . ILE A 1 86 ? 21.637 6.125 -11.452 1.00 92.50 86 ILE A N 1
ATOM 616 C CA . ILE A 1 86 ? 21.499 4.878 -10.691 1.00 92.50 86 ILE A CA 1
ATOM 617 C C . ILE A 1 86 ? 22.857 4.405 -10.173 1.00 92.50 86 ILE A C 1
ATOM 619 O O . ILE A 1 86 ? 22.962 4.035 -9.007 1.00 92.50 86 ILE A O 1
ATOM 623 N N . ARG A 1 87 ? 23.935 4.514 -10.959 1.00 89.31 87 ARG A N 1
ATOM 624 C CA . ARG A 1 87 ? 25.291 4.202 -10.468 1.00 89.31 87 ARG A CA 1
ATOM 625 C C . ARG A 1 87 ? 25.706 5.054 -9.260 1.00 89.31 87 ARG A C 1
ATOM 627 O O . ARG A 1 87 ? 26.502 4.597 -8.446 1.00 89.31 87 ARG A O 1
ATOM 634 N N . ARG A 1 88 ? 25.188 6.282 -9.138 1.00 88.06 88 ARG A N 1
ATOM 635 C CA . ARG A 1 88 ? 25.516 7.209 -8.038 1.00 88.06 88 ARG A CA 1
ATOM 636 C C . ARG A 1 88 ? 24.592 7.048 -6.833 1.00 88.06 88 ARG A C 1
ATOM 638 O O . ARG A 1 88 ? 25.070 6.994 -5.708 1.00 88.06 88 ARG A O 1
ATOM 645 N N . ASN A 1 89 ? 23.288 6.963 -7.080 1.00 88.56 89 ASN A N 1
ATOM 646 C CA . ASN A 1 89 ? 22.251 7.110 -6.057 1.00 88.56 89 ASN A CA 1
ATOM 647 C C . ASN A 1 89 ? 21.334 5.884 -5.941 1.00 88.56 89 ASN A C 1
ATOM 649 O O . ASN A 1 89 ? 20.384 5.906 -5.169 1.00 88.56 89 ASN A O 1
ATOM 653 N N . SER A 1 90 ? 21.577 4.830 -6.725 1.00 91.38 90 SER A N 1
ATOM 654 C CA . SER A 1 90 ? 20.712 3.645 -6.867 1.00 91.38 90 SER A CA 1
ATOM 655 C C . SER A 1 90 ? 19.281 3.957 -7.326 1.00 91.38 90 SER A C 1
ATOM 657 O O . SER A 1 90 ? 18.440 3.070 -7.344 1.00 91.38 90 SER A O 1
ATOM 659 N N . ARG A 1 91 ? 18.987 5.198 -7.736 1.00 93.62 91 ARG A N 1
ATOM 660 C CA . ARG A 1 91 ? 17.657 5.640 -8.161 1.00 93.62 91 ARG A CA 1
ATOM 661 C C . ARG A 1 91 ? 17.744 6.737 -9.215 1.00 93.62 91 ARG A C 1
ATOM 663 O O . ARG A 1 91 ? 18.644 7.577 -9.181 1.00 93.62 91 ARG A O 1
ATOM 670 N N . TRP A 1 92 ? 16.763 6.749 -10.106 1.00 95.25 92 TRP A N 1
ATOM 671 C CA . TRP A 1 92 ? 16.490 7.815 -11.058 1.00 95.25 92 TRP A CA 1
ATOM 672 C C . TRP A 1 92 ? 14.978 7.985 -11.219 1.00 95.25 92 TRP A C 1
ATOM 674 O O . TRP A 1 92 ? 14.234 7.005 -11.198 1.00 95.25 92 TRP A O 1
ATOM 684 N N . ASN A 1 93 ? 14.514 9.218 -11.388 1.00 94.31 93 ASN A N 1
ATOM 685 C CA . ASN A 1 93 ? 13.140 9.501 -11.776 1.00 94.31 93 ASN A CA 1
ATOM 686 C C . ASN A 1 93 ? 13.075 10.675 -12.751 1.00 94.31 93 ASN A C 1
ATOM 688 O O . ASN A 1 93 ? 13.922 11.570 -12.736 1.00 94.31 93 ASN A O 1
ATOM 692 N N . ARG A 1 94 ? 12.039 10.681 -13.590 1.00 91.12 94 ARG A N 1
ATOM 693 C CA . ARG A 1 94 ? 11.713 11.820 -14.444 1.00 91.12 94 ARG A CA 1
ATOM 694 C C . ARG A 1 94 ? 10.212 11.919 -14.666 1.00 91.12 94 ARG A C 1
ATOM 696 O O . ARG A 1 94 ? 9.541 10.922 -14.931 1.00 91.12 94 ARG A O 1
ATOM 703 N N . HIS A 1 95 ? 9.714 13.145 -14.562 1.00 89.75 95 HIS A N 1
ATOM 704 C CA . HIS A 1 95 ? 8.334 13.505 -14.855 1.00 89.75 95 HIS A CA 1
ATOM 705 C C . HIS A 1 95 ? 8.291 14.133 -16.243 1.00 89.75 95 HIS A C 1
ATOM 707 O O . HIS A 1 95 ? 8.979 15.121 -16.494 1.00 89.75 95 HIS A O 1
ATOM 713 N N . TYR A 1 96 ? 7.497 13.553 -17.129 1.00 84.81 96 TYR A N 1
ATOM 714 C CA . TYR A 1 96 ? 7.322 14.032 -18.487 1.00 84.81 96 TYR A CA 1
ATOM 715 C C . TYR A 1 96 ? 5.962 14.695 -18.616 1.00 84.81 96 TYR A C 1
ATOM 717 O O . TYR A 1 96 ? 4.955 14.026 -18.835 1.00 84.81 96 TYR A O 1
ATOM 725 N N . ASP A 1 97 ? 5.916 16.014 -18.468 1.00 73.50 97 ASP A N 1
ATOM 726 C CA . ASP A 1 97 ? 4.658 16.752 -18.551 1.00 73.50 97 ASP A CA 1
ATOM 727 C C . ASP A 1 97 ? 4.204 16.923 -20.000 1.00 73.50 97 ASP A C 1
ATOM 729 O O . ASP A 1 97 ? 3.105 16.514 -20.363 1.00 73.50 97 ASP A O 1
ATOM 733 N N . TYR A 1 98 ? 5.061 17.508 -20.834 1.00 67.62 98 TYR A N 1
ATOM 734 C CA . TYR A 1 98 ? 4.806 17.734 -22.263 1.00 67.62 98 TYR A CA 1
ATOM 735 C C . TYR A 1 98 ? 6.016 17.386 -23.143 1.00 67.62 98 TYR A C 1
ATOM 737 O O . TYR A 1 98 ? 5.931 17.449 -24.365 1.00 67.62 98 TYR A O 1
ATOM 745 N N . ASP A 1 99 ? 7.143 17.029 -22.524 1.00 67.12 99 ASP A N 1
ATOM 746 C CA . ASP A 1 99 ? 8.412 16.675 -23.162 1.00 67.12 99 ASP A CA 1
ATOM 747 C C . ASP A 1 99 ? 8.586 15.158 -23.356 1.00 67.12 99 ASP A C 1
ATOM 749 O O . ASP A 1 99 ? 9.528 14.719 -24.019 1.00 67.12 99 ASP A O 1
ATOM 753 N N . GLY A 1 100 ? 7.665 14.355 -22.818 1.00 64.81 100 GLY A N 1
ATOM 754 C CA . GLY A 1 100 ? 7.582 12.921 -23.084 1.00 64.81 100 GLY A CA 1
ATOM 755 C C . GLY A 1 100 ? 7.147 12.652 -24.519 1.00 64.81 100 GLY A C 1
ATOM 756 O O . GLY A 1 100 ? 6.108 13.143 -24.958 1.00 64.81 100 GLY A O 1
ATOM 757 N N . GLN A 1 101 ? 7.930 11.862 -25.254 1.00 72.81 101 GLN A N 1
ATOM 758 C CA . GLN A 1 101 ? 7.594 11.484 -26.627 1.00 72.81 101 GLN A CA 1
ATOM 759 C C . GLN A 1 101 ? 6.662 10.266 -26.657 1.00 72.81 101 GLN A C 1
ATOM 761 O O . GLN A 1 101 ? 6.832 9.315 -25.891 1.00 72.81 101 GLN A O 1
ATOM 766 N N . GLY A 1 102 ? 5.677 10.291 -27.561 1.00 74.62 102 GLY A N 1
ATOM 767 C CA . GLY A 1 102 ? 4.727 9.194 -27.761 1.00 74.62 102 GLY A CA 1
ATOM 768 C C . GLY A 1 102 ? 3.995 8.808 -26.471 1.00 74.62 102 GLY A C 1
ATOM 769 O O . GLY A 1 102 ? 3.336 9.633 -25.842 1.00 74.62 102 GLY A O 1
ATOM 770 N N . ASN A 1 103 ? 4.147 7.549 -26.058 1.00 79.00 103 ASN A N 1
ATOM 771 C CA . ASN A 1 103 ? 3.472 6.977 -24.888 1.00 79.00 103 ASN A CA 1
ATOM 772 C C . ASN A 1 103 ? 3.992 7.501 -23.533 1.00 79.00 103 ASN A C 1
ATOM 774 O O . ASN A 1 103 ? 3.395 7.217 -22.499 1.00 79.00 103 ASN A O 1
ATOM 778 N N . PHE A 1 104 ? 5.087 8.270 -23.506 1.00 82.19 104 PHE A N 1
ATOM 779 C CA . PHE A 1 104 ? 5.610 8.885 -22.276 1.00 82.19 104 PHE A CA 1
ATOM 780 C C . PHE A 1 104 ? 4.977 10.243 -21.949 1.00 82.19 104 PHE A C 1
ATOM 782 O O . PHE A 1 104 ? 5.352 10.884 -20.970 1.00 82.19 104 PHE A O 1
ATOM 789 N N . PHE A 1 105 ? 4.025 10.715 -22.748 1.00 80.50 105 PHE A N 1
ATOM 790 C CA . PHE A 1 105 ? 3.335 11.971 -22.481 1.00 80.50 105 PHE A CA 1
ATOM 791 C C . PHE A 1 105 ? 2.557 11.926 -21.150 1.00 80.50 105 PHE A C 1
ATOM 793 O O . PHE A 1 105 ? 1.847 10.954 -20.874 1.00 80.50 105 PHE A O 1
ATOM 800 N N . LYS A 1 106 ? 2.692 12.965 -20.311 1.00 82.25 106 LYS A N 1
ATOM 801 C CA . LYS A 1 106 ? 2.104 13.052 -18.954 1.00 82.25 106 LYS A CA 1
ATOM 802 C C . LYS A 1 106 ? 2.397 11.827 -18.079 1.00 82.25 106 LYS A C 1
ATOM 804 O O . LYS A 1 106 ? 1.545 11.388 -17.302 1.00 82.25 106 LYS A O 1
ATOM 809 N N . THR A 1 107 ? 3.600 11.275 -18.225 1.00 86.50 107 THR A N 1
ATOM 810 C CA . THR A 1 107 ? 4.038 10.048 -17.552 1.00 86.50 107 THR A CA 1
ATOM 811 C C . THR A 1 107 ? 5.224 10.333 -16.638 1.00 86.50 107 THR A C 1
ATOM 813 O O . THR A 1 107 ? 6.113 11.112 -16.960 1.00 86.50 107 THR A O 1
ATOM 816 N N . THR A 1 108 ? 5.256 9.685 -15.484 1.00 91.88 108 THR A N 1
ATOM 817 C CA . THR A 1 108 ? 6.410 9.621 -14.593 1.00 91.88 108 THR A CA 1
ATOM 818 C C . THR A 1 108 ? 7.045 8.251 -14.724 1.00 91.88 108 THR A C 1
ATOM 820 O O . THR A 1 108 ? 6.348 7.242 -14.634 1.00 91.88 108 THR A O 1
ATOM 823 N N . VAL A 1 109 ? 8.361 8.223 -14.912 1.00 94.25 109 VAL A N 1
ATOM 824 C CA . VAL A 1 109 ? 9.153 6.993 -14.900 1.00 94.25 109 VAL A CA 1
ATOM 825 C C . VAL A 1 109 ? 10.106 7.054 -13.719 1.00 94.25 109 VAL A C 1
ATOM 827 O O . VAL A 1 109 ? 10.820 8.043 -13.553 1.00 94.25 109 VAL A O 1
ATOM 830 N N . GLU A 1 110 ? 10.132 6.002 -12.909 1.00 95.62 110 GLU A N 1
ATOM 831 C CA . GLU A 1 110 ? 11.105 5.841 -11.830 1.00 95.62 110 GLU A CA 1
ATOM 832 C C . GLU A 1 110 ? 11.797 4.487 -11.960 1.00 95.62 110 GLU A C 1
ATOM 834 O O . GLU A 1 110 ? 11.135 3.467 -12.148 1.00 95.62 110 GLU A O 1
ATOM 839 N N . ILE A 1 111 ? 13.121 4.467 -11.836 1.00 96.12 111 ILE A N 1
ATOM 840 C CA . ILE A 1 111 ? 13.923 3.245 -11.824 1.00 96.12 111 ILE A CA 1
ATOM 841 C C . ILE A 1 111 ? 14.764 3.248 -10.554 1.00 96.12 111 ILE A C 1
ATOM 843 O O . ILE A 1 111 ? 15.470 4.217 -10.268 1.00 96.12 111 ILE A O 1
ATOM 847 N N . GLU A 1 112 ? 14.714 2.156 -9.806 1.00 94.56 112 GLU A N 1
ATOM 848 C CA . GLU A 1 112 ? 15.490 1.988 -8.581 1.00 94.56 112 GLU A CA 1
ATOM 849 C C . GLU A 1 112 ? 16.192 0.632 -8.569 1.00 94.56 112 GLU A C 1
ATOM 851 O O . GLU A 1 112 ? 15.552 -0.395 -8.765 1.00 94.56 112 GLU A O 1
ATOM 856 N N . LEU A 1 113 ? 17.501 0.629 -8.328 1.00 93.00 113 LEU A N 1
ATOM 857 C CA . LEU A 1 113 ? 18.294 -0.572 -8.088 1.00 93.00 113 LEU A CA 1
ATOM 858 C C . LEU A 1 113 ? 18.059 -1.021 -6.645 1.00 93.00 113 LEU A C 1
ATOM 860 O O . LEU A 1 113 ? 18.453 -0.335 -5.701 1.00 93.00 113 LEU A O 1
ATOM 864 N N . ARG A 1 114 ? 17.382 -2.157 -6.489 1.00 89.81 114 ARG A N 1
ATOM 865 C CA . ARG A 1 114 ? 16.947 -2.692 -5.196 1.00 89.81 114 ARG A CA 1
ATOM 866 C C . ARG A 1 114 ? 17.876 -3.754 -4.637 1.00 89.81 114 ARG A C 1
ATOM 868 O O . ARG A 1 114 ? 18.053 -3.800 -3.424 1.00 89.81 114 ARG A O 1
ATOM 875 N N . ASP A 1 115 ? 18.475 -4.551 -5.511 1.00 88.69 115 ASP A N 1
ATOM 876 C CA . ASP A 1 115 ? 19.462 -5.557 -5.141 1.00 88.69 115 ASP A CA 1
ATOM 877 C C . ASP A 1 115 ? 20.658 -5.454 -6.086 1.00 88.69 115 ASP A C 1
ATOM 879 O O . ASP A 1 115 ? 20.509 -5.607 -7.297 1.00 88.69 115 ASP A O 1
ATOM 883 N N . LYS A 1 116 ? 21.834 -5.138 -5.539 1.00 88.75 116 LYS A N 1
ATOM 884 C CA . LYS A 1 116 ? 23.067 -5.004 -6.325 1.00 88.75 116 LYS A CA 1
ATOM 885 C C . LYS A 1 116 ? 23.693 -6.352 -6.652 1.00 88.75 116 LYS A C 1
ATOM 887 O O . LYS A 1 116 ? 24.364 -6.453 -7.674 1.00 88.75 116 LYS A O 1
ATOM 892 N N . ASP A 1 117 ? 23.487 -7.346 -5.796 1.00 91.38 117 ASP A N 1
ATOM 893 C CA . ASP A 1 117 ? 24.105 -8.661 -5.926 1.00 91.38 117 ASP A CA 1
ATOM 894 C C . ASP A 1 117 ? 23.306 -9.521 -6.913 1.00 91.38 117 ASP A C 1
ATOM 896 O O . ASP A 1 117 ? 23.887 -10.223 -7.740 1.00 91.38 117 ASP A O 1
ATOM 900 N N . GLU A 1 118 ? 21.975 -9.396 -6.897 1.00 90.00 118 GLU A N 1
ATOM 901 C CA . GLU A 1 118 ? 21.087 -10.021 -7.885 1.00 90.00 118 GLU A CA 1
ATOM 902 C C . GLU A 1 118 ? 20.814 -9.160 -9.135 1.00 90.00 118 GLU A C 1
ATOM 904 O O . GLU A 1 118 ? 20.110 -9.611 -10.044 1.00 90.00 118 GLU A O 1
ATOM 909 N N . ASP A 1 119 ? 21.345 -7.933 -9.185 1.00 94.06 119 ASP A N 1
ATOM 910 C CA . ASP A 1 119 ? 21.114 -6.938 -10.247 1.00 94.06 119 ASP A CA 1
ATOM 911 C C . ASP A 1 119 ? 19.609 -6.708 -10.523 1.00 94.06 119 ASP A C 1
ATOM 913 O O . ASP A 1 119 ? 19.130 -6.769 -11.659 1.00 94.06 119 ASP A O 1
ATOM 917 N N . VAL A 1 120 ? 18.831 -6.489 -9.455 1.00 94.69 120 VAL A N 1
ATOM 918 C CA . VAL A 1 120 ? 17.369 -6.310 -9.507 1.00 94.69 120 VAL A CA 1
ATOM 919 C C . VAL A 1 120 ? 17.002 -4.833 -9.477 1.00 94.69 120 VAL A C 1
ATOM 921 O O . VAL A 1 120 ? 17.261 -4.122 -8.503 1.00 94.69 120 VAL A O 1
ATOM 924 N N . TYR A 1 121 ? 16.286 -4.399 -10.507 1.00 95.31 121 TYR A N 1
ATOM 925 C CA . TYR A 1 121 ? 15.703 -3.068 -10.627 1.00 95.31 121 TYR A CA 1
ATOM 926 C C . TYR A 1 121 ? 14.196 -3.123 -10.394 1.00 95.31 121 TYR A C 1
ATOM 928 O O . TYR A 1 121 ? 13.543 -4.113 -10.711 1.00 95.31 121 TYR A O 1
ATOM 936 N N . VAL A 1 122 ? 13.617 -2.035 -9.898 1.00 95.50 122 VAL A N 1
ATOM 937 C CA . VAL A 1 122 ? 12.169 -1.826 -9.864 1.00 95.50 122 VAL A CA 1
ATOM 938 C C . VAL A 1 122 ? 11.829 -0.646 -10.762 1.00 95.50 122 VAL A C 1
ATOM 940 O O . VAL A 1 122 ? 12.273 0.478 -10.518 1.00 95.50 122 VAL A O 1
ATOM 943 N N . LEU A 1 123 ? 11.046 -0.918 -11.806 1.00 96.69 123 LEU A N 1
ATOM 944 C CA . LEU A 1 123 ? 10.555 0.069 -12.763 1.00 96.69 123 LEU A CA 1
ATOM 945 C C . LEU A 1 123 ? 9.131 0.494 -12.398 1.00 96.69 123 LEU A C 1
ATOM 947 O O . LEU A 1 123 ? 8.236 -0.343 -12.376 1.00 96.69 123 LEU A O 1
ATOM 951 N N . ASN A 1 124 ? 8.908 1.787 -12.184 1.00 95.38 124 ASN A N 1
ATOM 952 C CA . ASN A 1 124 ? 7.586 2.366 -11.957 1.00 95.38 124 ASN A CA 1
ATOM 953 C C . ASN A 1 124 ? 7.199 3.249 -13.144 1.00 95.38 124 ASN A C 1
ATOM 955 O O . ASN A 1 124 ? 8.008 4.071 -13.583 1.00 95.38 124 ASN A O 1
ATOM 959 N N . VAL A 1 125 ? 5.964 3.112 -13.633 1.00 92.81 125 VAL A N 1
ATOM 960 C CA . VAL A 1 125 ? 5.436 3.915 -14.752 1.00 92.81 125 VAL A CA 1
ATOM 961 C C . VAL A 1 125 ? 4.034 4.418 -14.419 1.00 92.81 125 VAL A C 1
ATOM 963 O O . VAL A 1 125 ? 3.063 3.674 -14.479 1.00 92.81 125 VAL A O 1
ATOM 966 N N . HIS A 1 126 ? 3.910 5.700 -14.098 1.00 89.94 126 HIS A N 1
ATOM 967 C CA . HIS A 1 126 ? 2.646 6.297 -13.664 1.00 89.94 126 HIS A CA 1
ATOM 968 C C . HIS A 1 126 ? 2.190 7.387 -14.628 1.00 89.94 126 HIS A C 1
ATOM 970 O O . HIS A 1 126 ? 3.005 8.209 -15.038 1.00 89.94 126 HIS A O 1
ATOM 976 N N . ALA A 1 127 ? 0.900 7.462 -14.948 1.00 85.62 127 ALA A N 1
ATOM 977 C CA . ALA A 1 127 ? 0.363 8.496 -15.830 1.00 85.62 127 ALA A CA 1
ATOM 978 C C . ALA A 1 127 ? -0.739 9.325 -15.159 1.00 85.62 127 ALA A C 1
ATOM 980 O O . ALA A 1 127 ? -1.649 8.785 -14.535 1.00 85.62 127 ALA A O 1
ATOM 981 N N . ALA A 1 128 ? -0.694 10.647 -15.354 1.00 78.69 128 ALA A N 1
ATOM 982 C CA . ALA A 1 128 ? -1.466 11.622 -14.573 1.00 78.69 128 ALA A CA 1
ATOM 983 C C . ALA A 1 128 ? -2.998 11.420 -14.567 1.00 78.69 128 ALA A C 1
ATOM 985 O O . ALA A 1 128 ? -3.659 11.847 -13.626 1.00 78.69 128 ALA A O 1
ATOM 986 N N . TYR A 1 129 ? -3.571 10.793 -15.599 1.00 77.88 129 TYR A N 1
ATOM 987 C CA . TYR A 1 129 ? -5.029 10.638 -15.746 1.00 77.88 129 TYR A CA 1
ATOM 988 C C . TYR A 1 129 ? -5.541 9.223 -15.487 1.00 77.88 129 TYR A C 1
ATOM 990 O O . TYR A 1 129 ? -6.734 9.023 -15.291 1.00 77.88 129 TYR A O 1
ATOM 998 N N . VAL A 1 130 ? -4.652 8.234 -15.520 1.00 79.25 130 VAL A N 1
ATOM 999 C CA . VAL A 1 130 ? -5.017 6.807 -15.485 1.00 79.25 130 VAL A CA 1
ATOM 1000 C C . VAL A 1 130 ? -4.252 6.041 -14.408 1.00 79.25 130 VAL A C 1
ATOM 1002 O O . VAL A 1 130 ? -4.343 4.817 -14.320 1.00 79.25 130 VAL A O 1
ATOM 1005 N N . GLY A 1 131 ? -3.494 6.769 -13.589 1.00 86.00 131 GLY A N 1
ATOM 1006 C CA . GLY A 1 131 ? -2.742 6.245 -12.468 1.00 86.00 131 GLY A CA 1
ATOM 1007 C C . GLY A 1 131 ? -1.728 5.188 -12.895 1.00 86.00 131 GLY A C 1
ATOM 1008 O O . GLY A 1 131 ? -0.915 5.407 -13.797 1.00 86.00 131 GLY A O 1
ATOM 1009 N N . ASP A 1 132 ? -1.824 4.025 -12.255 1.00 88.19 132 ASP A N 1
ATOM 1010 C CA . ASP A 1 132 ? -0.898 2.899 -12.418 1.00 88.19 132 ASP A CA 1
ATOM 1011 C C . ASP A 1 132 ? -1.327 1.916 -13.524 1.00 88.19 132 ASP A C 1
ATOM 1013 O O . ASP A 1 132 ? -0.716 0.863 -13.701 1.00 88.19 132 ASP A O 1
ATOM 1017 N N . ALA A 1 133 ? -2.376 2.231 -14.294 1.00 87.44 133 ALA A N 1
ATOM 1018 C CA . ALA A 1 133 ? -2.818 1.389 -15.407 1.00 87.44 133 ALA A CA 1
ATOM 1019 C C . ALA A 1 133 ? -1.708 1.070 -16.438 1.00 87.44 133 ALA A C 1
ATOM 1021 O O . ALA A 1 133 ? -1.653 -0.079 -16.889 1.00 87.44 133 ALA A O 1
ATOM 1022 N N . PRO A 1 134 ? -0.810 2.010 -16.811 1.00 89.44 134 PRO A N 1
ATOM 1023 C CA . PRO A 1 134 ? 0.280 1.710 -17.735 1.00 89.44 134 PRO A CA 1
ATOM 1024 C C . PRO A 1 134 ? 1.325 0.765 -17.122 1.00 89.44 134 PRO A C 1
ATOM 1026 O O . PRO A 1 134 ? 1.820 -0.124 -17.812 1.00 89.44 134 PRO A O 1
ATOM 1029 N N . GLU A 1 135 ? 1.615 0.903 -15.824 1.00 93.88 135 GLU A N 1
ATOM 1030 C CA . GLU A 1 135 ? 2.483 -0.021 -15.086 1.00 93.88 135 GLU A CA 1
ATOM 1031 C C . GLU A 1 135 ? 1.898 -1.433 -15.055 1.00 93.88 135 GLU A C 1
ATOM 1033 O O . GLU A 1 135 ? 2.592 -2.392 -15.381 1.00 93.88 135 GLU A O 1
ATOM 1038 N N . GLN A 1 136 ? 0.614 -1.569 -14.701 1.00 93.50 136 GLN A N 1
ATOM 1039 C CA . GLN A 1 136 ? -0.055 -2.869 -14.661 1.00 93.50 136 GLN A CA 1
ATOM 1040 C C . GLN A 1 136 ? -0.037 -3.540 -16.036 1.00 93.50 136 GLN A C 1
ATOM 1042 O O . GLN A 1 136 ? 0.332 -4.704 -16.144 1.00 93.50 136 GLN A O 1
ATOM 1047 N N . GLY A 1 137 ? -0.387 -2.814 -17.099 1.00 90.94 137 GLY A N 1
ATOM 1048 C CA . GLY A 1 137 ? -0.418 -3.408 -18.430 1.00 90.94 137 GLY A CA 1
ATOM 1049 C C . GLY A 1 137 ? 0.966 -3.721 -19.005 1.00 90.94 137 GLY A C 1
ATOM 1050 O O . GLY A 1 137 ? 1.087 -4.641 -19.816 1.00 90.94 137 GLY A O 1
ATOM 1051 N N . LEU A 1 138 ? 2.018 -3.013 -18.572 1.00 94.25 138 LEU A N 1
ATOM 1052 C CA . LEU A 1 138 ? 3.402 -3.381 -18.877 1.00 94.25 138 LEU A CA 1
ATOM 1053 C C . LEU A 1 138 ? 3.830 -4.633 -18.103 1.00 94.25 138 LEU A C 1
ATOM 1055 O O . LEU A 1 138 ? 4.435 -5.524 -18.693 1.00 94.25 138 LEU A O 1
ATOM 1059 N N . ALA A 1 139 ? 3.469 -4.738 -16.824 1.00 95.69 139 ALA A N 1
ATOM 1060 C CA . ALA A 1 139 ? 3.719 -5.922 -16.005 1.00 95.69 139 ALA A CA 1
ATOM 1061 C C . ALA A 1 139 ? 3.067 -7.177 -16.618 1.00 95.69 139 ALA A C 1
ATOM 1063 O O . ALA A 1 139 ? 3.729 -8.200 -16.800 1.00 95.69 139 ALA A O 1
ATOM 1064 N N . ASP A 1 140 ? 1.801 -7.056 -17.037 1.00 94.75 140 ASP A N 1
ATOM 1065 C CA . ASP A 1 140 ? 1.047 -8.121 -17.708 1.00 94.75 140 ASP A CA 1
ATOM 1066 C C . ASP A 1 140 ? 1.702 -8.536 -19.033 1.00 94.75 140 ASP A C 1
ATOM 1068 O O . ASP A 1 140 ? 1.822 -9.726 -19.320 1.00 94.75 140 ASP A O 1
ATOM 1072 N N . PHE A 1 141 ? 2.159 -7.566 -19.836 1.00 93.94 141 PHE A N 1
ATOM 1073 C CA . PHE A 1 141 ? 2.849 -7.830 -21.103 1.00 93.94 141 PHE A CA 1
ATOM 1074 C C . PHE A 1 141 ? 4.171 -8.582 -20.903 1.00 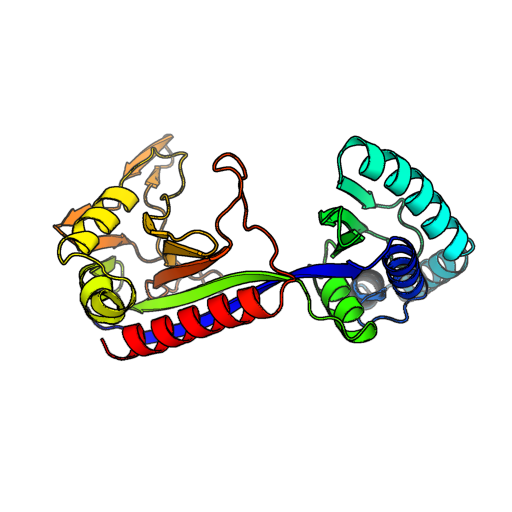93.94 141 PHE A C 1
ATOM 1076 O O . PHE A 1 141 ? 4.497 -9.476 -21.680 1.00 93.94 141 PHE A O 1
ATOM 1083 N N . LEU A 1 142 ? 4.925 -8.230 -19.860 1.00 94.81 142 LEU A N 1
ATOM 1084 C CA . LEU A 1 142 ? 6.195 -8.875 -19.524 1.00 94.81 142 LEU A CA 1
ATOM 1085 C C . LEU A 1 142 ? 6.007 -10.240 -18.844 1.00 94.81 142 LEU A C 1
ATOM 1087 O O . LEU A 1 142 ? 6.970 -10.995 -18.730 1.00 94.81 142 LEU A O 1
ATOM 1091 N N . GLY A 1 143 ? 4.793 -10.563 -18.385 1.00 94.50 143 GLY A N 1
ATOM 1092 C CA . GLY A 1 143 ? 4.528 -11.765 -17.596 1.00 94.50 143 GLY A CA 1
ATOM 1093 C C . GLY A 1 143 ? 5.186 -11.729 -16.213 1.00 94.50 143 GLY A C 1
ATOM 1094 O O . GLY A 1 143 ? 5.471 -12.781 -15.644 1.00 94.50 143 GLY A O 1
ATOM 1095 N N . VAL A 1 144 ? 5.447 -10.531 -15.681 1.00 93.94 144 VAL A N 1
ATOM 1096 C CA . VAL A 1 144 ? 6.122 -10.331 -14.394 1.00 93.94 144 VAL A CA 1
ATOM 1097 C C . VAL A 1 144 ? 5.170 -9.618 -13.434 1.00 93.94 144 VAL A C 1
ATOM 1099 O O . VAL A 1 144 ? 4.716 -8.518 -13.746 1.00 93.94 144 VAL A O 1
ATOM 1102 N N . PRO A 1 145 ? 4.859 -10.190 -12.256 1.00 94.31 145 PRO A N 1
ATOM 1103 C CA . PRO A 1 145 ? 3.978 -9.534 -11.302 1.00 94.31 145 PRO A CA 1
ATOM 1104 C C . PRO A 1 145 ? 4.640 -8.282 -10.722 1.00 94.31 145 PRO A C 1
ATOM 1106 O O . PRO A 1 145 ? 5.831 -8.272 -10.409 1.00 94.31 145 PRO A O 1
ATOM 1109 N N . ARG A 1 146 ? 3.839 -7.235 -10.510 1.00 95.81 146 ARG A N 1
ATOM 1110 C CA . ARG A 1 146 ? 4.285 -6.035 -9.793 1.00 95.81 146 ARG A CA 1
ATOM 1111 C C . ARG A 1 146 ? 4.717 -6.373 -8.368 1.00 95.81 146 ARG A C 1
ATOM 1113 O O . ARG A 1 146 ? 4.174 -7.306 -7.767 1.00 95.81 146 ARG A O 1
ATOM 1120 N N . THR A 1 147 ? 5.662 -5.614 -7.818 1.00 95.75 147 THR A N 1
ATOM 1121 C CA . THR A 1 147 ? 6.120 -5.821 -6.440 1.00 95.75 147 THR A CA 1
ATOM 1122 C C . THR A 1 147 ? 4.989 -5.537 -5.457 1.00 95.75 147 THR A C 1
ATOM 1124 O O . THR A 1 147 ? 4.151 -4.660 -5.688 1.00 95.75 147 THR A O 1
ATOM 1127 N N . LEU A 1 148 ? 4.950 -6.297 -4.365 1.00 96.06 148 LEU A N 1
ATOM 1128 C CA . LEU A 1 148 ? 3.986 -6.085 -3.292 1.00 96.06 148 LEU A CA 1
ATOM 1129 C C . LEU A 1 148 ? 4.534 -5.014 -2.342 1.00 96.06 148 LEU A C 1
ATOM 1131 O O . LEU A 1 148 ? 5.621 -5.179 -1.797 1.00 96.06 148 LEU A O 1
ATOM 1135 N N . LEU A 1 149 ? 3.791 -3.930 -2.128 1.00 94.25 149 LEU A N 1
ATOM 1136 C CA . LEU A 1 149 ? 4.105 -2.939 -1.097 1.00 94.25 149 LEU A CA 1
ATOM 1137 C C . LEU A 1 149 ? 3.524 -3.374 0.249 1.00 94.25 149 LEU A C 1
ATOM 1139 O O . LEU A 1 149 ? 4.214 -3.393 1.269 1.00 94.25 149 LEU A O 1
ATOM 1143 N N . SER A 1 150 ? 2.244 -3.739 0.245 1.00 96.19 150 SER A N 1
ATOM 1144 C CA . SER A 1 150 ? 1.541 -4.181 1.442 1.00 96.19 150 SER A CA 1
ATOM 1145 C C . SER A 1 150 ? 0.262 -4.950 1.115 1.00 96.19 150 SER A C 1
ATOM 1147 O O . SER A 1 150 ? -0.305 -4.846 0.025 1.00 96.19 150 SER A O 1
ATOM 1149 N N . LYS A 1 151 ? -0.208 -5.719 2.096 1.00 97.81 151 LYS A N 1
ATOM 1150 C CA . LYS A 1 151 ? -1.562 -6.270 2.161 1.00 97.81 151 LYS A CA 1
ATOM 1151 C C . LYS A 1 151 ? -2.330 -5.507 3.229 1.00 97.81 151 LYS A C 1
ATOM 1153 O O . LYS A 1 151 ? -1.892 -5.461 4.376 1.00 97.81 151 LYS A O 1
ATOM 1158 N N . SER A 1 152 ? -3.468 -4.934 2.866 1.00 97.50 152 SER A N 1
ATOM 1159 C CA . SER A 1 152 ? -4.349 -4.237 3.804 1.00 97.50 152 SER A CA 1
ATOM 1160 C C . SER A 1 152 ? -5.599 -5.066 4.056 1.00 97.50 152 SER A C 1
ATOM 1162 O O . SER A 1 152 ? -6.209 -5.574 3.121 1.00 97.50 152 SER A O 1
ATOM 1164 N N . VAL A 1 153 ? -5.975 -5.188 5.323 1.00 98.44 153 VAL A N 1
ATOM 1165 C CA . VAL A 1 153 ? -7.199 -5.827 5.799 1.00 98.44 153 VAL A CA 1
ATOM 1166 C C . VAL A 1 153 ? -8.072 -4.735 6.397 1.00 98.44 153 VAL A C 1
ATOM 1168 O O . VAL A 1 153 ? -7.781 -4.215 7.474 1.00 98.44 153 VAL A O 1
ATOM 1171 N N . VAL A 1 154 ? -9.116 -4.353 5.671 1.00 98.38 154 VAL A N 1
ATOM 1172 C CA . VAL A 1 154 ? -10.089 -3.351 6.107 1.00 98.38 154 VAL A CA 1
ATOM 1173 C C . VAL A 1 154 ? -11.177 -4.057 6.905 1.00 98.38 154 VAL A C 1
ATOM 1175 O O . VAL A 1 154 ? -11.864 -4.934 6.380 1.00 98.38 154 VAL A O 1
ATOM 1178 N N . VAL A 1 155 ? -11.330 -3.666 8.167 1.00 98.31 155 VAL A N 1
ATOM 1179 C CA . VAL A 1 155 ? -12.364 -4.170 9.072 1.00 98.31 155 VAL A CA 1
ATOM 1180 C C . VAL A 1 155 ? -13.387 -3.064 9.287 1.00 98.31 155 VAL A C 1
ATOM 1182 O O . VAL A 1 155 ? -13.074 -2.029 9.877 1.00 98.31 155 VAL A O 1
ATOM 1185 N N . THR A 1 156 ? -14.601 -3.276 8.790 1.00 98.12 156 THR A N 1
ATOM 1186 C CA . THR A 1 156 ? -15.729 -2.346 8.928 1.00 98.12 156 THR A CA 1
ATOM 1187 C C . THR A 1 156 ? -16.583 -2.767 10.111 1.00 98.12 156 THR A C 1
ATOM 1189 O O . THR A 1 156 ? -16.870 -3.954 10.279 1.00 98.12 156 THR A O 1
ATOM 1192 N N . THR A 1 157 ? -17.013 -1.802 10.916 1.00 97.38 157 THR A N 1
ATOM 1193 C CA . THR A 1 157 ? -17.847 -2.042 12.094 1.00 97.38 157 THR A CA 1
ATOM 1194 C C . THR A 1 157 ? -19.176 -1.307 11.978 1.00 97.38 157 THR A C 1
ATOM 1196 O O . THR A 1 157 ? -19.340 -0.392 11.168 1.00 97.38 157 THR A O 1
ATOM 1199 N N . GLU A 1 158 ? -20.166 -1.731 12.759 1.00 96.75 158 GLU A N 1
ATOM 1200 C CA . GLU A 1 158 ? -21.416 -0.983 12.870 1.00 96.75 158 GLU A CA 1
ATOM 1201 C C . GLU A 1 158 ? -21.173 0.392 13.516 1.00 96.75 158 GLU A C 1
ATOM 1203 O O . GLU A 1 158 ? -20.392 0.500 14.470 1.00 96.75 158 GLU A O 1
ATOM 1208 N N . PRO A 1 159 ? -21.837 1.454 13.024 1.00 96.62 159 PRO A N 1
ATOM 1209 C CA . PRO A 1 159 ? -21.808 2.745 13.691 1.00 96.62 159 PRO A CA 1
ATOM 1210 C C . PRO A 1 159 ? -22.481 2.660 15.070 1.00 96.62 159 PRO A C 1
ATOM 1212 O O . PRO A 1 159 ? -23.340 1.813 15.309 1.00 96.62 159 PRO A O 1
ATOM 1215 N N . LEU A 1 160 ? -22.107 3.562 15.982 1.00 95.81 160 LEU A N 1
ATOM 1216 C CA . LEU A 1 160 ? -22.748 3.652 17.298 1.00 95.81 160 LEU A CA 1
ATOM 1217 C C . LEU A 1 160 ? -24.167 4.228 17.175 1.00 95.81 160 LEU A C 1
ATOM 1219 O O . LEU A 1 160 ? -25.092 3.767 17.837 1.00 95.81 160 LEU A O 1
ATOM 1223 N N . ASP A 1 161 ? -24.309 5.251 16.332 1.00 95.12 161 ASP A N 1
ATOM 1224 C CA . ASP A 1 161 ? -25.564 5.902 15.961 1.00 95.12 161 ASP A CA 1
ATOM 1225 C C . ASP A 1 161 ? -25.424 6.539 14.561 1.00 95.12 161 ASP A C 1
ATOM 1227 O O . ASP A 1 161 ? -24.386 6.413 13.914 1.00 95.12 161 ASP A O 1
ATOM 1231 N N . ASP A 1 162 ? -26.436 7.272 14.087 1.00 93.44 162 ASP A N 1
ATOM 1232 C CA . ASP A 1 162 ? -26.437 7.909 12.756 1.00 93.44 162 ASP A CA 1
ATOM 1233 C C . ASP A 1 162 ? -25.306 8.938 12.521 1.00 93.44 162 ASP A C 1
ATOM 1235 O O . ASP A 1 162 ? -25.124 9.443 11.409 1.00 93.44 162 ASP A O 1
ATOM 1239 N N . LYS A 1 163 ? -24.572 9.329 13.565 1.00 94.75 163 LYS A N 1
ATOM 1240 C CA . LYS A 1 163 ? -23.560 10.393 13.544 1.00 94.75 163 LYS A CA 1
ATOM 1241 C C . LYS A 1 163 ? -22.214 9.958 14.101 1.00 94.75 163 LYS A C 1
ATOM 1243 O O . LYS A 1 163 ? -21.221 10.608 13.762 1.00 94.75 163 LYS A O 1
ATOM 1248 N N . GLN A 1 164 ? -22.167 8.941 14.952 1.00 96.94 164 GLN A N 1
ATOM 1249 C CA . GLN A 1 164 ? -20.987 8.567 15.721 1.00 96.94 164 GLN A CA 1
ATOM 1250 C C . GLN A 1 164 ? -20.510 7.152 15.414 1.00 96.94 164 GLN A C 1
ATOM 1252 O O . GLN A 1 164 ? -21.292 6.238 15.159 1.00 96.94 164 GLN A O 1
ATOM 1257 N N . PHE A 1 165 ? -19.196 6.973 15.492 1.00 97.38 165 PHE A N 1
ATOM 1258 C CA . PHE A 1 165 ? -18.576 5.658 15.551 1.00 97.38 165 PHE A CA 1
ATOM 1259 C C . PHE A 1 165 ? -18.150 5.334 16.978 1.00 97.38 165 PHE A C 1
ATOM 1261 O O . PHE A 1 165 ? -17.821 6.229 17.754 1.00 97.38 165 PHE A O 1
ATOM 1268 N N . ALA A 1 166 ? -18.077 4.042 17.273 1.00 97.31 166 ALA A N 1
ATOM 1269 C CA . ALA A 1 166 ? -17.301 3.501 18.376 1.00 97.31 166 ALA A CA 1
ATOM 1270 C C . ALA A 1 166 ? -16.512 2.308 17.829 1.00 97.31 166 ALA A C 1
ATOM 1272 O O . ALA A 1 166 ? -17.122 1.376 17.309 1.00 97.31 166 ALA A O 1
ATOM 1273 N N . ILE A 1 167 ? -15.182 2.359 17.904 1.00 97.31 167 ILE A N 1
ATOM 1274 C CA . ILE A 1 167 ? -14.289 1.262 17.517 1.00 97.31 167 ILE A CA 1
ATOM 1275 C C . ILE A 1 167 ? -13.655 0.696 18.783 1.00 97.31 167 ILE A C 1
ATOM 1277 O O . ILE A 1 167 ? -12.864 1.379 19.427 1.00 97.31 167 ILE A O 1
ATOM 1281 N N . ASP A 1 168 ? -14.004 -0.539 19.137 1.00 97.00 168 ASP A N 1
ATOM 1282 C CA . ASP A 1 168 ? -13.407 -1.278 20.249 1.00 97.00 168 ASP A CA 1
ATOM 1283 C C . ASP A 1 168 ? -12.225 -2.124 19.766 1.00 97.00 168 ASP A C 1
ATOM 1285 O O . ASP A 1 168 ? -12.389 -3.190 19.166 1.00 97.00 168 ASP A O 1
ATOM 1289 N N . PHE A 1 169 ? -11.013 -1.661 20.059 1.00 96.81 169 PHE A N 1
ATOM 1290 C CA . PHE A 1 169 ? -9.787 -2.344 19.660 1.00 96.81 169 PHE A CA 1
ATOM 1291 C C . PHE A 1 169 ? -9.497 -3.618 20.472 1.00 96.81 169 PHE A C 1
ATOM 1293 O O . PHE A 1 169 ? -8.586 -4.361 20.107 1.00 96.81 169 PHE A O 1
ATOM 1300 N N . SER A 1 170 ? -10.270 -3.941 21.518 1.00 95.88 170 SER A N 1
ATOM 1301 C CA . SER A 1 170 ? -10.168 -5.248 22.197 1.00 95.88 170 SER A CA 1
ATOM 1302 C C . SER A 1 170 ? -10.527 -6.420 21.265 1.00 95.88 170 SER A C 1
ATOM 1304 O O . SER A 1 170 ? -10.051 -7.547 21.437 1.00 95.88 170 SER A O 1
ATOM 1306 N N . GLN A 1 171 ? -11.295 -6.145 20.206 1.00 94.56 171 GLN A N 1
ATOM 1307 C CA . GLN A 1 171 ? -11.616 -7.119 19.166 1.00 94.56 171 GLN A CA 1
ATOM 1308 C C . GLN A 1 171 ? -10.390 -7.578 18.374 1.00 94.56 171 GLN A C 1
ATOM 1310 O O . GLN A 1 171 ? -10.370 -8.711 17.902 1.00 94.56 171 GLN A O 1
ATOM 1315 N N . ILE A 1 172 ? -9.336 -6.759 18.281 1.00 93.56 172 ILE A N 1
ATOM 1316 C CA . ILE A 1 172 ? -8.072 -7.164 17.648 1.00 93.56 172 ILE A CA 1
ATOM 1317 C C . ILE A 1 172 ? -7.405 -8.271 18.467 1.00 93.56 172 ILE A C 1
ATOM 1319 O O . ILE A 1 172 ? -6.989 -9.284 17.910 1.00 93.56 172 ILE A O 1
ATOM 1323 N N . TYR A 1 173 ? -7.351 -8.127 19.794 1.00 93.94 173 TYR A N 1
ATOM 1324 C CA . TYR A 1 173 ? -6.853 -9.194 20.664 1.00 93.94 173 TYR A CA 1
ATOM 1325 C C . TYR A 1 173 ? -7.707 -10.463 20.534 1.00 93.94 173 TYR A C 1
ATOM 1327 O O . TYR A 1 173 ? -7.169 -11.557 20.381 1.00 93.94 173 TYR A O 1
ATOM 1335 N N . THR A 1 174 ? -9.032 -10.312 20.512 1.00 93.88 174 THR A N 1
ATOM 1336 C CA . THR A 1 174 ? -9.962 -11.445 20.383 1.00 93.88 174 THR A CA 1
ATOM 1337 C C . THR A 1 174 ? -9.785 -12.193 19.057 1.00 93.88 174 THR A C 1
ATOM 1339 O O . THR A 1 174 ? -9.743 -13.419 19.051 1.00 93.88 174 THR A O 1
ATOM 1342 N N . GLY A 1 175 ? -9.649 -11.470 17.941 1.00 95.00 175 GLY A N 1
ATOM 1343 C CA . GLY A 1 175 ? -9.593 -12.067 16.605 1.00 95.00 175 GLY A CA 1
ATOM 1344 C C . GLY A 1 175 ? -8.215 -12.573 16.194 1.00 95.00 175 GLY A C 1
ATOM 1345 O O . GLY A 1 175 ? -8.109 -13.611 15.546 1.00 95.00 175 GLY A O 1
ATOM 1346 N N . ILE A 1 176 ? -7.147 -11.851 16.550 1.00 96.81 176 ILE A N 1
ATOM 1347 C CA . ILE A 1 176 ? -5.785 -12.137 16.064 1.00 96.81 176 ILE A CA 1
ATOM 1348 C C . ILE A 1 176 ? -4.710 -12.101 17.159 1.00 96.81 176 ILE A C 1
ATOM 1350 O O . ILE A 1 176 ? -3.521 -12.204 16.854 1.00 96.81 176 ILE A O 1
ATOM 1354 N N . GLY A 1 177 ? -5.093 -12.006 18.437 1.00 94.81 177 GLY A N 1
ATOM 1355 C CA . GLY A 1 177 ? -4.150 -11.953 19.557 1.00 94.81 177 GLY A CA 1
ATOM 1356 C C . GLY A 1 177 ? -3.272 -13.197 19.655 1.00 94.81 177 GLY A C 1
ATOM 1357 O O . GLY A 1 177 ? -2.054 -13.074 19.736 1.00 94.81 177 GLY A O 1
ATOM 1358 N N . GLY A 1 178 ? -3.856 -14.394 19.547 1.00 94.75 178 GLY A N 1
ATOM 1359 C CA . GLY A 1 178 ? -3.094 -15.650 19.553 1.00 94.75 178 GLY A CA 1
ATOM 1360 C C . GLY A 1 178 ? -2.178 -15.822 18.335 1.00 94.75 178 GLY A C 1
ATOM 1361 O O . GLY A 1 178 ? -1.068 -16.326 18.471 1.00 94.75 178 GLY A O 1
ATOM 1362 N N . LEU A 1 179 ? -2.613 -15.355 17.158 1.00 96.06 179 LEU A N 1
ATOM 1363 C CA . LEU A 1 179 ? -1.837 -15.409 15.913 1.00 96.06 179 LEU A CA 1
ATOM 1364 C C . LEU A 1 179 ? -0.581 -14.530 15.986 1.00 96.06 179 LEU A C 1
ATOM 1366 O O . LEU A 1 179 ? 0.506 -14.924 15.559 1.00 96.06 179 LEU A O 1
ATOM 1370 N N . LEU A 1 180 ? -0.733 -13.316 16.514 1.00 95.88 180 LEU A N 1
ATOM 1371 C CA . LEU A 1 180 ? 0.346 -12.333 16.559 1.00 95.88 180 LEU A CA 1
ATOM 1372 C C . LEU A 1 180 ? 1.129 -12.347 17.880 1.00 95.88 180 LEU A C 1
ATOM 1374 O O . LEU A 1 180 ? 2.206 -11.761 17.926 1.00 95.88 180 LEU A O 1
ATOM 1378 N N . GLY A 1 181 ? 0.646 -13.050 18.907 1.00 95.00 181 GLY A N 1
ATOM 1379 C CA . GLY A 1 181 ? 1.241 -13.058 20.245 1.00 95.00 181 GLY A CA 1
ATOM 1380 C C . GLY A 1 181 ? 0.990 -11.758 21.012 1.00 95.00 181 GLY A C 1
ATOM 1381 O O . GLY A 1 181 ? 1.887 -11.274 21.692 1.00 95.00 181 GLY A O 1
ATOM 1382 N N . LEU A 1 182 ? -0.198 -11.164 20.858 1.00 95.12 182 LEU A N 1
ATOM 1383 C CA . LEU A 1 182 ? -0.564 -9.902 21.510 1.00 95.12 182 LEU A CA 1
ATOM 1384 C C . LEU A 1 182 ? -0.989 -10.124 22.964 1.00 95.12 182 LEU A C 1
ATOM 1386 O O . LEU A 1 182 ? -1.533 -11.172 23.311 1.00 95.12 182 LEU A O 1
ATOM 1390 N N . GLU A 1 183 ? -0.819 -9.093 23.785 1.00 94.00 183 GLU A N 1
ATOM 1391 C CA . GLU A 1 183 ? -1.351 -9.026 25.150 1.00 94.00 183 GLU A CA 1
ATOM 1392 C C . GLU A 1 183 ? -2.785 -8.466 25.160 1.00 94.00 183 GLU A C 1
ATOM 1394 O O . GLU A 1 183 ? -3.202 -7.769 24.229 1.00 94.00 183 GLU A O 1
ATOM 1399 N N . ALA A 1 184 ? -3.556 -8.762 26.211 1.00 90.50 184 ALA A N 1
ATOM 1400 C CA . ALA A 1 184 ? -4.968 -8.371 26.302 1.00 90.50 184 ALA A CA 1
ATOM 1401 C C . ALA A 1 184 ? -5.154 -6.842 26.337 1.00 90.50 184 ALA A C 1
ATOM 1403 O O . ALA A 1 184 ? -6.146 -6.303 25.843 1.00 90.50 184 ALA A O 1
ATOM 1404 N N . GLU A 1 185 ? -4.169 -6.130 26.876 1.00 93.44 185 GLU A N 1
ATOM 1405 C CA . GLU A 1 185 ? -4.138 -4.680 27.030 1.00 93.44 185 GLU A CA 1
ATOM 1406 C C . GLU A 1 185 ? -3.855 -3.937 25.713 1.00 93.44 185 GLU A C 1
ATOM 1408 O O . GLU A 1 185 ? -3.999 -2.711 25.661 1.00 93.44 185 GLU A O 1
ATOM 1413 N N . VAL A 1 186 ? -3.502 -4.645 24.627 1.00 95.12 186 VAL A N 1
ATOM 1414 C CA . VAL A 1 186 ? -3.118 -4.033 23.341 1.00 95.12 186 VAL A CA 1
ATOM 1415 C C . VAL A 1 186 ? -4.196 -3.088 22.801 1.00 95.12 186 VAL A C 1
ATOM 1417 O O . VAL A 1 186 ? -3.877 -2.036 22.255 1.00 95.12 186 VAL A O 1
ATOM 1420 N N . GLY A 1 187 ? -5.481 -3.391 23.020 1.00 95.50 187 GLY A N 1
ATOM 1421 C CA . GLY A 1 187 ? -6.587 -2.538 22.579 1.00 95.50 187 GLY A CA 1
ATOM 1422 C C . GLY A 1 187 ? -6.539 -1.130 23.184 1.00 95.50 187 GLY A C 1
ATOM 1423 O O . GLY A 1 187 ? -6.788 -0.146 22.488 1.00 95.50 187 GLY A O 1
ATOM 1424 N N . GLN A 1 188 ? -6.160 -1.015 24.461 1.00 97.31 188 GLN A N 1
ATOM 1425 C CA . GLN A 1 188 ? -6.021 0.279 25.140 1.00 97.31 188 GLN A CA 1
ATOM 1426 C C . GLN A 1 188 ? -4.821 1.062 24.598 1.00 97.31 188 GLN A C 1
ATOM 1428 O O . GLN A 1 188 ? -4.901 2.273 24.397 1.00 97.31 188 GLN A O 1
ATOM 1433 N N . GLN A 1 189 ? -3.720 0.363 24.309 1.00 97.00 189 GLN A N 1
ATOM 1434 C CA . GLN A 1 189 ? -2.517 0.967 23.735 1.00 97.00 189 GLN A CA 1
ATOM 1435 C C . GLN A 1 189 ? -2.777 1.500 22.322 1.00 97.00 189 GLN A C 1
ATOM 1437 O O . GLN A 1 189 ? -2.370 2.617 22.003 1.00 97.00 189 GLN A O 1
ATOM 1442 N N . ILE A 1 190 ? -3.519 0.748 21.501 1.00 96.62 190 ILE A N 1
ATOM 1443 C CA . ILE A 1 190 ? -3.943 1.184 20.166 1.00 96.62 190 ILE A CA 1
ATOM 1444 C C . ILE A 1 190 ? -4.800 2.448 20.279 1.00 96.62 190 ILE A C 1
ATOM 1446 O O . ILE A 1 190 ? -4.487 3.449 19.636 1.00 96.62 190 ILE A O 1
ATOM 1450 N N . ALA A 1 191 ? -5.842 2.437 21.120 1.00 96.00 191 ALA A N 1
ATOM 1451 C CA . ALA A 1 191 ? -6.727 3.589 21.299 1.00 96.00 191 ALA A CA 1
ATOM 1452 C C . ALA A 1 191 ? -5.953 4.844 21.741 1.00 96.00 191 ALA A C 1
ATOM 1454 O O . ALA A 1 191 ? -6.132 5.921 21.169 1.00 96.00 191 ALA A O 1
ATOM 1455 N N . ALA A 1 192 ? -5.041 4.697 22.707 1.00 95.12 192 ALA A N 1
ATOM 1456 C CA . ALA A 1 192 ? -4.184 5.781 23.174 1.00 95.12 192 ALA A CA 1
ATOM 1457 C C . ALA A 1 192 ? -3.258 6.313 22.066 1.00 95.12 192 ALA A C 1
ATOM 1459 O O . ALA A 1 192 ? -3.135 7.528 21.906 1.00 95.12 192 ALA A O 1
ATOM 1460 N N . GLN A 1 193 ? -2.660 5.429 21.259 1.00 94.88 193 GLN A N 1
ATOM 1461 C CA . GLN A 1 193 ? -1.795 5.815 20.142 1.00 94.88 193 GLN A CA 1
ATOM 1462 C C . GLN A 1 193 ? -2.547 6.641 19.088 1.00 94.88 193 GLN A C 1
ATOM 1464 O O . GLN A 1 193 ? -2.001 7.628 18.589 1.00 94.88 193 GLN A O 1
ATOM 1469 N N . MET A 1 194 ? -3.807 6.301 18.789 1.00 94.12 194 MET A N 1
ATOM 1470 C CA . MET A 1 194 ? -4.646 7.059 17.844 1.00 94.12 194 MET A CA 1
ATOM 1471 C C . MET A 1 194 ? -4.940 8.492 18.318 1.00 94.12 194 MET A C 1
ATOM 1473 O O . MET A 1 194 ? -5.263 9.355 17.503 1.00 94.12 194 MET A O 1
ATOM 1477 N N . MET A 1 195 ? -4.797 8.757 19.621 1.00 93.62 195 MET A N 1
ATOM 1478 C CA . MET A 1 195 ? -4.948 10.083 20.230 1.00 93.62 195 MET A CA 1
ATOM 1479 C C . MET A 1 195 ? -3.628 10.862 20.350 1.00 93.62 195 MET A C 1
ATOM 1481 O O . MET A 1 195 ? -3.619 11.979 20.878 1.00 93.62 195 MET A O 1
ATOM 1485 N N . THR A 1 196 ? -2.514 10.323 19.856 1.00 90.94 196 THR A N 1
ATOM 1486 C CA . THR A 1 196 ? -1.237 11.052 19.793 1.00 90.94 196 THR A CA 1
ATOM 1487 C C . THR A 1 196 ? -1.194 12.016 18.601 1.00 90.94 196 THR A C 1
ATOM 1489 O O . THR A 1 196 ? -1.983 11.893 17.665 1.00 90.94 196 THR A O 1
ATOM 1492 N N . GLY A 1 197 ? -0.269 12.979 18.642 1.00 84.50 197 GLY A N 1
ATOM 1493 C CA . GLY A 1 197 ? -0.121 14.016 17.614 1.00 84.50 197 GLY A CA 1
ATOM 1494 C C . GLY A 1 197 ? -0.980 15.256 17.867 1.00 84.50 197 GLY A C 1
ATOM 1495 O O . GLY A 1 197 ? -1.811 15.281 18.779 1.00 84.50 197 GLY A O 1
ATOM 1496 N N . ASP A 1 198 ? -0.732 16.302 17.084 1.00 84.88 198 ASP A N 1
ATOM 1497 C CA . ASP A 1 198 ? -1.496 17.547 17.117 1.00 84.88 198 ASP A CA 1
ATOM 1498 C C . ASP A 1 198 ? -2.478 17.671 15.934 1.00 84.88 198 ASP A C 1
ATOM 1500 O O . ASP A 1 198 ? -2.732 16.723 15.194 1.00 84.88 198 ASP A O 1
ATOM 1504 N N . ARG A 1 199 ? -3.075 18.856 15.760 1.00 81.00 199 ARG A N 1
ATOM 1505 C CA . ARG A 1 199 ? -4.057 19.127 14.695 1.00 81.00 199 ARG A CA 1
ATOM 1506 C C . ARG A 1 199 ? -3.505 19.072 13.267 1.00 81.00 199 ARG A C 1
ATOM 1508 O O . ARG A 1 199 ? -4.295 19.116 12.328 1.00 81.00 199 ARG A O 1
ATOM 1515 N N . TYR A 1 200 ? -2.188 19.054 13.105 1.00 81.81 200 TYR A N 1
ATOM 1516 C CA . TYR A 1 200 ? -1.501 18.939 11.823 1.00 81.81 200 TYR A CA 1
ATOM 1517 C C . TYR A 1 200 ? -1.063 17.500 11.539 1.00 81.81 200 TYR A C 1
ATOM 1519 O O . TYR A 1 200 ? -0.766 17.170 10.389 1.00 81.81 200 TYR A O 1
ATOM 1527 N N . ASP A 1 201 ? -1.061 16.645 12.560 1.00 77.94 201 ASP A N 1
ATOM 1528 C CA . ASP A 1 201 ? -0.670 15.253 12.444 1.00 77.94 201 ASP A CA 1
ATOM 1529 C C . ASP A 1 201 ? -1.841 14.370 12.002 1.00 77.94 201 ASP A C 1
ATOM 1531 O O . ASP A 1 201 ? -2.989 14.507 12.432 1.00 77.94 201 ASP A O 1
ATOM 1535 N N . SER A 1 202 ? -1.529 13.392 11.156 1.00 78.50 202 SER A N 1
ATOM 1536 C CA . SER A 1 202 ? -2.429 12.259 10.938 1.00 78.50 202 SER A CA 1
ATOM 1537 C C . SER A 1 202 ? -2.294 11.264 12.096 1.00 78.50 202 SER A C 1
ATOM 1539 O O . SER A 1 202 ? -1.178 11.080 12.595 1.00 78.50 202 SER A O 1
ATOM 1541 N N . PRO A 1 203 ? -3.380 10.576 12.502 1.00 83.19 203 PRO A N 1
ATOM 1542 C CA . PRO A 1 203 ? -3.301 9.515 13.498 1.00 83.19 203 PRO A CA 1
ATOM 1543 C C . PRO A 1 203 ? -2.236 8.489 13.111 1.00 83.19 203 PRO A C 1
ATOM 1545 O O . PRO A 1 203 ? -2.244 7.948 12.002 1.00 83.19 203 PRO A O 1
ATOM 1548 N N . LYS A 1 204 ? -1.294 8.243 14.022 1.00 86.56 204 LYS A N 1
ATOM 1549 C CA . LYS A 1 204 ? -0.188 7.319 13.773 1.00 86.56 204 LYS A CA 1
ATOM 1550 C C . LYS A 1 204 ? -0.680 5.879 13.838 1.00 86.56 204 LYS A C 1
ATOM 1552 O O . LYS A 1 204 ? -1.450 5.517 14.724 1.00 86.56 204 LYS A O 1
AT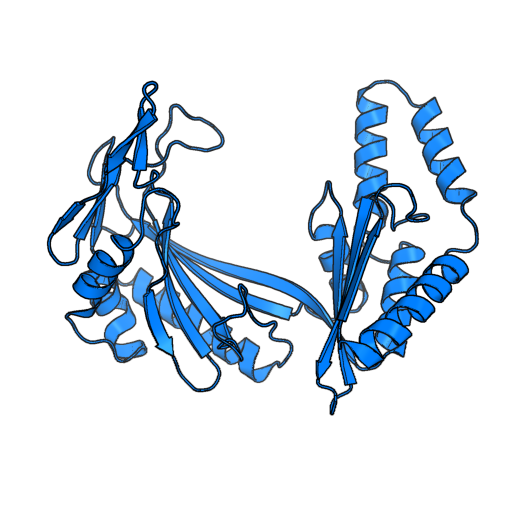OM 1557 N N . SER A 1 205 ? -0.177 5.040 12.938 1.00 92.12 205 SER A N 1
ATOM 1558 C CA . SER A 1 205 ? -0.378 3.597 13.036 1.00 92.12 205 SER A CA 1
ATOM 1559 C C . SER A 1 205 ? 0.300 3.036 14.289 1.00 92.12 205 SER A C 1
ATOM 1561 O O . SER A 1 205 ? 1.389 3.480 14.657 1.00 92.12 205 SER A O 1
ATOM 1563 N N . PHE A 1 206 ? -0.304 2.021 14.894 1.00 95.50 206 PHE A N 1
ATOM 1564 C CA . PHE A 1 206 ? 0.281 1.239 15.978 1.00 95.50 206 PHE A CA 1
ATOM 1565 C C . PHE A 1 206 ? 0.890 -0.052 15.418 1.00 95.50 206 PHE A C 1
ATOM 1567 O O . PHE A 1 206 ? 0.280 -0.700 14.568 1.00 95.50 206 PHE A O 1
ATOM 1574 N N . VAL A 1 207 ? 2.087 -0.433 15.868 1.00 95.50 207 VAL A N 1
ATOM 1575 C CA . VAL A 1 207 ? 2.743 -1.684 15.451 1.00 95.50 207 VAL A CA 1
ATOM 1576 C C . VAL A 1 207 ? 2.228 -2.821 16.330 1.00 95.50 207 VAL A C 1
ATOM 1578 O O . VAL A 1 207 ? 2.484 -2.838 17.526 1.00 95.50 207 VAL A O 1
ATOM 1581 N N . LEU A 1 208 ? 1.497 -3.765 15.737 1.00 96.38 208 LEU A N 1
ATOM 1582 C CA . LEU A 1 208 ? 0.982 -4.949 16.432 1.00 96.38 208 LEU A CA 1
ATOM 1583 C C . LEU A 1 208 ? 2.060 -6.021 16.587 1.00 96.38 208 LEU A C 1
ATOM 1585 O O . LEU A 1 208 ? 2.156 -6.670 17.621 1.00 96.38 208 LEU A O 1
ATOM 1589 N N . LYS A 1 209 ? 2.853 -6.224 15.533 1.00 95.25 209 LYS A N 1
ATOM 1590 C CA . LYS A 1 209 ? 3.928 -7.212 15.489 1.00 95.25 209 LYS A CA 1
ATOM 1591 C C . LYS A 1 209 ? 5.009 -6.744 14.536 1.00 95.25 209 LYS A C 1
ATOM 1593 O O . LYS A 1 209 ? 4.714 -6.201 13.472 1.00 95.25 209 LYS A O 1
ATOM 1598 N N . GLU A 1 210 ? 6.250 -7.018 14.895 1.00 94.06 210 GLU A N 1
ATOM 1599 C CA . GLU A 1 210 ? 7.389 -6.851 14.011 1.00 94.06 210 GLU A CA 1
ATOM 1600 C C . GLU A 1 210 ? 8.366 -8.007 14.224 1.00 94.06 210 GLU A C 1
ATOM 1602 O O . GLU A 1 210 ? 8.714 -8.325 15.360 1.00 94.06 210 GLU A O 1
ATOM 1607 N N . ASP A 1 211 ? 8.774 -8.639 13.129 1.00 91.00 211 ASP A N 1
ATOM 1608 C CA . ASP A 1 211 ? 9.884 -9.589 13.088 1.00 91.00 211 ASP A CA 1
ATOM 1609 C C . ASP A 1 211 ? 10.957 -9.105 12.096 1.00 91.00 211 ASP A C 1
ATOM 1611 O O . ASP A 1 211 ? 10.936 -7.943 11.681 1.00 91.00 211 ASP A O 1
ATOM 1615 N N . A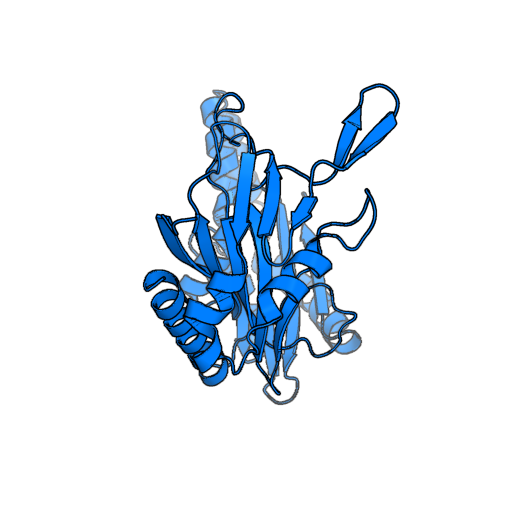SP A 1 212 ? 11.935 -9.951 11.767 1.00 85.38 212 ASP A N 1
ATOM 1616 C CA . ASP A 1 212 ? 13.092 -9.555 10.954 1.00 85.38 212 ASP A CA 1
ATOM 1617 C C . ASP A 1 212 ? 12.701 -8.999 9.573 1.00 85.38 212 ASP A C 1
ATOM 1619 O O . ASP A 1 212 ? 13.323 -8.044 9.108 1.00 85.38 212 ASP A O 1
ATOM 1623 N N . ASP A 1 213 ? 11.625 -9.511 8.963 1.00 91.88 213 ASP A N 1
ATOM 1624 C CA . ASP A 1 213 ? 11.237 -9.150 7.592 1.00 91.88 213 ASP A CA 1
ATOM 1625 C C . ASP A 1 213 ? 9.829 -8.570 7.475 1.00 91.88 213 ASP A C 1
ATOM 1627 O O . ASP A 1 213 ? 9.527 -7.894 6.487 1.00 91.88 213 ASP A O 1
ATOM 1631 N N . VAL A 1 214 ? 8.945 -8.830 8.442 1.00 95.12 214 VAL A N 1
ATOM 1632 C CA . VAL A 1 214 ? 7.521 -8.492 8.356 1.00 95.12 214 VAL A CA 1
ATOM 1633 C C . VAL A 1 214 ? 7.113 -7.557 9.488 1.00 95.12 214 VAL A C 1
ATOM 1635 O O . VAL A 1 214 ? 7.421 -7.769 10.659 1.00 95.12 214 VAL A O 1
ATOM 1638 N N . ARG A 1 215 ? 6.343 -6.530 9.128 1.00 95.56 215 ARG A N 1
ATOM 1639 C CA . ARG A 1 215 ? 5.693 -5.602 10.050 1.00 95.56 215 ARG A CA 1
ATOM 1640 C C . ARG A 1 215 ? 4.179 -5.688 9.873 1.00 95.56 215 ARG A C 1
ATOM 1642 O O . ARG A 1 215 ? 3.675 -5.621 8.753 1.00 95.56 215 ARG A O 1
ATOM 1649 N N . VAL A 1 216 ? 3.463 -5.798 10.989 1.00 97.44 216 VAL A N 1
ATOM 1650 C CA . VAL A 1 216 ? 2.002 -5.721 11.060 1.00 97.44 216 VAL A CA 1
ATOM 1651 C C . VAL A 1 216 ? 1.621 -4.474 11.842 1.00 97.44 216 VAL A C 1
ATOM 1653 O O . VAL A 1 216 ? 1.987 -4.329 13.010 1.00 97.44 216 VAL A O 1
ATOM 1656 N N . THR A 1 217 ? 0.873 -3.574 11.217 1.00 97.00 217 THR A N 1
ATOM 1657 C CA . THR A 1 217 ? 0.374 -2.353 11.854 1.00 97.00 217 THR A CA 1
ATOM 1658 C C . THR A 1 217 ? -1.142 -2.297 11.841 1.00 97.00 217 THR A C 1
ATOM 1660 O O . THR A 1 217 ? -1.791 -2.931 11.014 1.00 97.00 217 THR A O 1
ATOM 1663 N N . VAL A 1 218 ? -1.712 -1.509 12.745 1.00 97.38 218 VAL A N 1
ATOM 1664 C CA . VAL A 1 218 ? -3.109 -1.087 12.697 1.00 97.38 218 VAL A CA 1
ATOM 1665 C C . VAL A 1 218 ? -3.178 0.429 12.600 1.00 97.38 218 VAL A C 1
ATOM 1667 O O . VAL A 1 218 ? -2.461 1.146 13.298 1.00 97.38 218 VAL A O 1
ATOM 1670 N N . SER A 1 219 ? -4.048 0.929 11.736 1.00 95.62 219 SER A N 1
ATOM 1671 C CA . SER A 1 219 ? -4.384 2.342 11.628 1.00 95.62 219 SER A CA 1
ATOM 1672 C C . SER A 1 219 ? -5.891 2.525 11.622 1.00 95.62 219 SER A C 1
ATOM 1674 O O . SER A 1 219 ? -6.657 1.603 11.331 1.00 95.62 219 SER A O 1
ATOM 1676 N N . ILE A 1 220 ? -6.326 3.747 11.905 1.00 95.44 220 ILE A N 1
ATOM 1677 C CA . ILE A 1 220 ? -7.707 4.121 11.646 1.00 95.44 220 ILE A CA 1
ATOM 1678 C C . ILE A 1 220 ? -7.987 4.067 10.136 1.00 95.44 220 ILE A C 1
ATOM 1680 O O . ILE A 1 220 ? -7.118 4.378 9.318 1.00 95.44 220 ILE A O 1
ATOM 1684 N N . GLY A 1 221 ? -9.183 3.620 9.772 1.00 95.06 221 GLY A N 1
ATOM 1685 C CA . GLY A 1 221 ? -9.671 3.584 8.404 1.00 95.06 221 GLY A CA 1
ATOM 1686 C C . GLY A 1 221 ? -10.635 4.736 8.174 1.00 95.06 221 GLY A C 1
ATOM 1687 O O . GLY A 1 221 ? -10.292 5.909 8.333 1.00 95.06 221 GLY A O 1
ATOM 1688 N N . ARG A 1 222 ? -11.863 4.407 7.781 1.00 95.06 222 ARG A N 1
ATOM 1689 C CA . ARG A 1 222 ? -12.852 5.393 7.374 1.00 95.06 222 ARG A CA 1
ATOM 1690 C C . ARG A 1 222 ? -13.602 5.973 8.568 1.00 95.06 222 ARG A C 1
ATOM 1692 O O . ARG A 1 222 ? -14.576 5.400 9.022 1.00 95.06 222 ARG A O 1
ATOM 1699 N N . VAL A 1 223 ? -13.191 7.144 9.039 1.00 95.44 223 VAL A N 1
ATOM 1700 C CA . VAL A 1 223 ? -13.890 7.936 10.070 1.00 95.44 223 VAL A CA 1
ATOM 1701 C C . VAL A 1 223 ? -13.733 9.432 9.778 1.00 95.44 223 VAL A C 1
ATOM 1703 O O . VAL A 1 223 ? -12.942 9.814 8.914 1.00 95.44 223 VAL A O 1
ATOM 1706 N N . GLU A 1 224 ? -14.501 10.296 10.445 1.00 94.12 224 GLU A N 1
ATOM 1707 C CA . GLU A 1 224 ? -14.273 11.743 10.359 1.00 94.12 224 GLU A CA 1
ATOM 1708 C C . GLU A 1 224 ? -12.922 12.116 10.980 1.00 94.12 224 GLU A C 1
ATOM 1710 O O . GLU A 1 224 ? -12.495 11.513 11.968 1.00 94.12 224 GLU A O 1
ATOM 1715 N N . SER A 1 225 ? -12.284 13.159 10.443 1.00 91.62 225 SER A N 1
ATOM 1716 C CA . SER A 1 225 ? -11.073 13.739 11.020 1.00 91.62 225 SER A CA 1
ATOM 1717 C C . SER A 1 225 ? -11.243 14.068 12.505 1.00 91.62 225 SER A C 1
ATOM 1719 O O . SER A 1 225 ? -12.242 14.661 12.916 1.00 91.62 225 SER A O 1
ATOM 1721 N N . ARG A 1 226 ? -10.218 13.735 13.298 1.00 92.44 226 ARG A N 1
ATOM 1722 C CA . ARG A 1 226 ? -10.160 14.026 14.735 1.00 92.44 226 ARG A CA 1
ATOM 1723 C C . ARG A 1 226 ? -10.407 15.494 15.042 1.00 92.44 226 ARG A C 1
ATOM 1725 O O . ARG A 1 226 ? -11.210 15.809 15.915 1.00 92.44 226 ARG A O 1
ATOM 1732 N N . TYR A 1 227 ? -9.766 16.385 14.299 1.00 91.75 227 TYR A N 1
ATOM 1733 C CA . TYR A 1 227 ? -9.915 17.819 14.487 1.00 91.75 227 TYR A CA 1
ATOM 1734 C C . TYR A 1 227 ? -10.860 18.410 13.447 1.00 91.75 227 TYR A C 1
ATOM 1736 O O . TYR A 1 227 ? -10.670 18.231 12.244 1.00 91.75 227 TYR A O 1
ATOM 1744 N N . ARG A 1 228 ? -11.861 19.162 13.911 1.00 88.00 228 ARG A N 1
ATOM 1745 C CA . ARG A 1 228 ? -12.684 20.026 13.057 1.00 88.00 228 ARG A CA 1
ATOM 1746 C C . ARG A 1 228 ? -12.279 21.474 13.262 1.00 88.00 228 ARG A C 1
ATOM 1748 O O . ARG A 1 228 ? -12.263 21.958 14.392 1.00 88.00 228 ARG A O 1
ATOM 1755 N N . HIS A 1 229 ? -11.979 22.160 12.169 1.00 83.38 229 HIS A N 1
ATOM 1756 C CA . HIS A 1 229 ? -11.714 23.590 12.199 1.00 83.38 229 HIS A CA 1
ATOM 1757 C C . HIS A 1 229 ? -13.030 24.357 12.157 1.00 83.38 229 HIS A C 1
ATOM 1759 O O . HIS A 1 229 ? -13.862 24.124 11.278 1.00 83.38 229 HIS A O 1
ATOM 1765 N N . ASP A 1 230 ? -13.218 25.267 13.107 1.00 77.81 230 ASP A N 1
ATOM 1766 C CA . ASP A 1 230 ? -14.267 26.266 12.988 1.00 77.81 230 ASP A CA 1
ATOM 1767 C C . ASP A 1 230 ? -13.833 27.391 12.032 1.00 77.81 230 ASP A C 1
ATOM 1769 O O . ASP A 1 230 ? -12.652 27.578 11.726 1.00 77.81 230 ASP A O 1
ATOM 1773 N N . GLY A 1 231 ? -14.807 28.163 11.544 1.00 71.81 231 GLY A N 1
ATOM 1774 C CA . GLY A 1 231 ? -14.548 29.312 10.668 1.00 71.81 231 GLY A CA 1
ATOM 1775 C C . GLY A 1 231 ? -13.747 30.445 11.326 1.00 71.81 231 GLY A C 1
ATOM 1776 O O . GLY A 1 231 ? -13.394 31.400 10.641 1.00 71.81 231 GLY A O 1
ATOM 1777 N N . ASN A 1 232 ? -13.442 30.338 12.624 1.00 78.19 232 ASN A N 1
ATOM 1778 C CA . ASN A 1 232 ? -12.679 31.310 13.402 1.00 78.19 232 ASN A CA 1
ATOM 1779 C C . ASN A 1 232 ? -11.224 30.854 13.645 1.00 78.19 232 ASN A C 1
ATOM 1781 O O . ASN A 1 232 ? -10.488 31.519 14.374 1.00 78.19 232 ASN A O 1
ATOM 1785 N N . GLY A 1 233 ? -10.792 29.742 13.037 1.00 76.44 233 GLY A N 1
ATOM 1786 C CA . GLY A 1 233 ? -9.423 29.227 13.129 1.00 76.44 233 GLY A CA 1
ATOM 1787 C C . GLY A 1 233 ? -9.130 28.405 14.390 1.00 76.44 233 GLY A C 1
ATOM 1788 O O . GLY A 1 233 ? -7.981 28.004 14.601 1.00 76.44 233 GLY A O 1
ATOM 1789 N N . SER A 1 234 ? -10.138 28.121 15.218 1.00 83.38 234 SER A N 1
ATOM 1790 C CA . SER A 1 234 ? -10.021 27.203 16.348 1.00 83.38 234 SER A CA 1
ATOM 1791 C C . SER A 1 234 ? -10.250 25.756 15.887 1.00 83.38 234 SER A C 1
ATOM 1793 O O . SER A 1 234 ? -10.963 25.491 14.918 1.00 83.38 234 SER A O 1
ATOM 1795 N N . SER A 1 235 ? -9.576 24.803 16.533 1.00 87.00 235 SER A N 1
ATOM 1796 C CA . SER A 1 235 ? -9.688 23.372 16.228 1.00 87.00 235 SER A CA 1
ATOM 1797 C C . SER A 1 235 ? -10.352 22.651 17.392 1.00 87.00 235 SER A C 1
ATOM 1799 O O . SER A 1 235 ? -9.809 22.643 18.496 1.00 87.00 235 SER A O 1
ATOM 1801 N N . LEU A 1 236 ? -11.497 22.025 17.137 1.00 90.00 236 LEU A N 1
ATOM 1802 C CA . LEU A 1 236 ? -12.200 21.182 18.095 1.00 90.00 236 LEU A CA 1
ATOM 1803 C C . LEU A 1 236 ? -11.727 19.733 17.948 1.00 90.00 236 LEU A C 1
ATOM 1805 O O . LEU A 1 236 ? -11.870 19.163 16.866 1.00 90.00 236 LEU A O 1
ATOM 1809 N N . ASP A 1 237 ? -11.201 19.141 19.024 1.00 93.38 237 ASP A N 1
ATOM 1810 C CA . ASP A 1 237 ? -10.954 17.696 19.097 1.00 93.38 237 ASP A CA 1
ATOM 1811 C C . ASP A 1 237 ? -12.294 16.969 19.255 1.00 93.38 237 ASP A C 1
ATOM 1813 O O . ASP A 1 237 ? -13.061 17.221 20.188 1.00 93.38 237 ASP A O 1
ATOM 1817 N N . THR A 1 238 ? -12.611 16.121 18.288 1.00 94.31 238 THR A N 1
ATOM 1818 C CA . THR A 1 238 ? -13.891 15.419 18.190 1.00 94.31 238 THR A CA 1
ATOM 1819 C C . THR A 1 238 ? -13.796 13.954 18.577 1.00 94.31 238 THR A C 1
ATOM 1821 O O . THR A 1 238 ? -14.832 13.290 18.645 1.00 94.31 238 THR A O 1
ATOM 1824 N N . TRP A 1 239 ? -12.589 13.446 18.831 1.00 96.12 239 TRP A N 1
ATOM 1825 C CA . TRP A 1 239 ? -12.397 12.067 19.255 1.00 96.12 239 TRP A CA 1
ATOM 1826 C C . TRP A 1 239 ? -12.253 11.965 20.768 1.00 96.12 239 TRP A C 1
ATOM 1828 O O . TRP A 1 239 ? -11.829 12.900 21.450 1.00 96.12 239 TRP A O 1
ATOM 1838 N N . LYS A 1 240 ? -12.623 10.804 21.302 1.00 96.69 240 LYS A N 1
ATOM 1839 C CA . LYS A 1 240 ? -12.491 10.455 22.717 1.00 96.69 240 LYS A CA 1
ATOM 1840 C C . LYS A 1 240 ? -12.114 8.989 22.851 1.00 96.69 240 LYS A C 1
ATOM 1842 O O . LYS A 1 240 ? -12.518 8.175 22.026 1.00 96.69 240 LYS A O 1
ATOM 1847 N N . VAL A 1 241 ? -11.385 8.665 23.913 1.00 96.88 241 VAL A N 1
ATOM 1848 C CA . VAL A 1 241 ? -11.022 7.289 24.261 1.00 96.88 241 VAL A CA 1
ATOM 1849 C C . VAL A 1 241 ? -11.611 6.930 25.616 1.00 96.88 241 VAL A C 1
ATOM 1851 O O . VAL A 1 241 ? -11.516 7.718 26.557 1.00 96.88 241 VAL A O 1
ATOM 1854 N N . ASP A 1 242 ? -12.190 5.737 25.695 1.00 96.06 242 ASP A N 1
ATOM 1855 C CA . ASP A 1 242 ? -12.607 5.070 26.926 1.00 96.06 242 ASP A CA 1
ATOM 1856 C C . ASP A 1 242 ? -12.063 3.633 26.915 1.00 96.06 242 ASP A C 1
ATOM 1858 O O . ASP A 1 242 ? -12.562 2.760 26.200 1.00 96.06 242 ASP A O 1
ATOM 1862 N N . GLY A 1 243 ? -10.962 3.399 27.634 1.00 96.00 243 GLY A N 1
ATOM 1863 C CA . GLY A 1 243 ? -10.247 2.122 27.603 1.00 96.00 243 GLY A CA 1
ATOM 1864 C C . GLY A 1 243 ? -9.752 1.763 26.196 1.00 96.00 243 GLY A C 1
ATOM 1865 O O . GLY A 1 243 ? -8.903 2.454 25.638 1.00 96.00 243 GLY A O 1
ATOM 1866 N N . SER A 1 244 ? -10.257 0.660 25.635 1.00 96.94 244 SER A N 1
ATOM 1867 C CA . SER A 1 244 ? -9.953 0.196 24.270 1.00 96.94 244 SER A CA 1
ATOM 1868 C C . SER A 1 244 ? -10.866 0.790 23.197 1.00 96.94 244 SER A C 1
ATOM 1870 O O . SER A 1 244 ? -10.696 0.478 22.018 1.00 96.94 244 SER A O 1
ATOM 1872 N N . ILE A 1 245 ? -11.844 1.612 23.586 1.00 97.69 245 ILE A N 1
ATOM 1873 C CA . ILE A 1 245 ? -12.872 2.130 22.689 1.00 97.69 245 ILE A CA 1
ATOM 1874 C C . ILE A 1 245 ? -12.510 3.548 22.258 1.00 97.69 245 ILE A C 1
ATOM 1876 O O . ILE A 1 245 ? -12.394 4.454 23.084 1.00 97.69 245 ILE A O 1
ATOM 1880 N N . LEU A 1 246 ? -12.377 3.751 20.950 1.00 97.25 246 LEU A N 1
ATOM 1881 C CA . LEU A 1 246 ? -12.252 5.062 20.324 1.00 97.25 246 LEU A CA 1
ATOM 1882 C C . LEU A 1 246 ? -13.612 5.502 19.776 1.00 97.25 246 LEU A C 1
ATOM 1884 O O . LEU A 1 246 ? -14.248 4.769 19.021 1.00 97.25 246 LEU A O 1
ATOM 1888 N N . VAL A 1 247 ? -14.040 6.710 20.128 1.00 97.62 247 VAL A N 1
ATOM 1889 C CA . VAL A 1 247 ? -15.330 7.293 19.735 1.00 97.62 247 VAL A CA 1
ATOM 1890 C C . VAL A 1 247 ? -15.099 8.608 19.000 1.00 97.62 247 VAL A C 1
ATOM 1892 O O . VAL A 1 247 ? -14.220 9.383 19.371 1.00 97.62 247 VAL A O 1
ATOM 1895 N N . GLY A 1 248 ? -15.916 8.889 17.989 1.00 96.81 248 GLY A N 1
ATOM 1896 C CA . GLY A 1 248 ? -15.885 10.144 17.239 1.00 96.81 248 GLY A CA 1
ATOM 1897 C C . GLY A 1 248 ? -17.014 10.227 16.215 1.00 96.81 248 GLY A C 1
ATOM 1898 O O . GLY A 1 248 ? -17.977 9.464 16.278 1.00 96.81 248 GLY A O 1
ATOM 1899 N N . PHE A 1 249 ? -16.922 11.154 15.260 1.00 96.62 249 PHE A N 1
ATOM 1900 C CA . PHE A 1 249 ? -17.947 11.319 14.223 1.00 96.62 249 PHE A CA 1
ATOM 1901 C C . PHE A 1 249 ? -17.726 10.417 13.002 1.00 96.62 249 PHE A C 1
ATOM 1903 O O . PHE A 1 249 ? -16.597 10.144 12.597 1.00 96.62 249 PHE A O 1
ATOM 1910 N N . LEU A 1 250 ? -18.820 10.013 12.360 1.00 96.94 250 LEU A N 1
ATOM 1911 C CA . LEU A 1 250 ? -18.790 9.292 11.090 1.00 96.94 250 LEU A CA 1
ATOM 1912 C C . LEU A 1 250 ? -18.357 10.195 9.934 1.00 96.94 250 LEU A C 1
ATOM 1914 O O . LEU A 1 250 ? -18.813 11.344 9.806 1.00 96.94 250 LEU A O 1
ATOM 1918 N N . ALA A 1 251 ? -17.547 9.626 9.041 1.00 95.56 251 ALA A N 1
ATOM 1919 C CA . ALA A 1 251 ? -17.165 10.270 7.795 1.00 95.56 251 ALA A CA 1
ATOM 1920 C C . ALA A 1 251 ? -18.376 10.433 6.869 1.00 95.56 251 ALA A C 1
ATOM 1922 O O . ALA A 1 251 ? -19.238 9.557 6.784 1.00 95.56 251 ALA A O 1
ATOM 1923 N N . SER A 1 252 ? -18.434 11.552 6.150 1.00 93.88 252 SER A N 1
ATOM 1924 C CA . SER A 1 252 ? -19.388 11.723 5.048 1.00 93.88 252 SER A CA 1
ATOM 1925 C C . SER A 1 252 ? -18.878 11.026 3.792 1.00 93.88 252 SER A C 1
ATOM 1927 O O . SER A 1 252 ? -17.685 11.136 3.506 1.00 93.88 252 SER A O 1
ATOM 1929 N N . SER A 1 253 ? -19.755 10.383 3.020 1.00 92.44 253 SER A N 1
ATOM 1930 C CA . SER A 1 253 ? -19.358 9.705 1.782 1.00 92.44 253 SER A CA 1
ATOM 1931 C C . SER A 1 253 ? -18.725 10.661 0.768 1.00 92.44 253 SER A C 1
ATOM 1933 O O . SER A 1 253 ? -19.084 11.842 0.690 1.00 92.44 253 SER A O 1
ATOM 1935 N N . TYR A 1 254 ? -17.761 10.149 -0.002 1.00 88.38 254 TYR A N 1
ATOM 1936 C CA . TYR A 1 254 ? -17.124 10.904 -1.083 1.00 88.38 254 TYR A CA 1
ATOM 1937 C C . TYR A 1 254 ? -18.086 11.169 -2.246 1.00 88.38 254 TYR A C 1
ATOM 1939 O O . TYR A 1 254 ? -18.029 12.245 -2.838 1.00 88.38 254 TYR A O 1
ATOM 1947 N N . GLU A 1 255 ? -18.976 10.218 -2.543 1.00 90.88 255 GLU A N 1
ATOM 1948 C CA . GLU A 1 255 ? -19.947 10.318 -3.640 1.00 90.88 255 GLU A CA 1
ATOM 1949 C C . GLU A 1 255 ? -21.154 11.179 -3.255 1.00 90.88 255 GLU A C 1
ATOM 1951 O O . GLU A 1 255 ? -21.648 11.971 -4.056 1.00 90.88 255 GLU A O 1
ATOM 1956 N N . ASP A 1 256 ? -21.607 11.056 -2.006 1.00 90.62 256 ASP A N 1
ATOM 1957 C CA . ASP A 1 256 ? -22.761 11.778 -1.480 1.00 90.62 256 ASP A CA 1
ATOM 1958 C C . ASP A 1 256 ? -22.493 12.264 -0.053 1.00 90.62 256 ASP A C 1
ATOM 1960 O O . ASP A 1 256 ? -22.650 11.538 0.930 1.00 90.62 256 ASP A O 1
ATOM 1964 N N . ARG A 1 257 ? -22.133 13.544 0.073 1.00 90.19 257 ARG A N 1
ATOM 1965 C CA . ARG A 1 257 ? -21.799 14.158 1.367 1.00 90.19 257 ARG A CA 1
ATOM 1966 C C . ARG A 1 257 ? -22.963 14.193 2.363 1.00 90.19 257 ARG A C 1
ATOM 1968 O O . ARG A 1 257 ? -22.721 14.492 3.533 1.00 90.19 257 ARG A O 1
ATOM 1975 N N . SER A 1 258 ? -24.198 13.924 1.928 1.00 89.56 258 SER A N 1
ATOM 1976 C CA . SER A 1 258 ? -25.352 13.796 2.825 1.00 89.56 258 SER A CA 1
ATOM 1977 C C . SER A 1 258 ? -25.398 12.445 3.546 1.00 89.56 258 SER A C 1
ATOM 1979 O O . SER A 1 258 ? -26.023 12.338 4.601 1.00 89.56 258 SER A O 1
ATOM 1981 N N . LYS A 1 259 ? -24.699 11.429 3.023 1.00 92.88 259 LYS A N 1
ATOM 1982 C CA . LYS A 1 259 ? -24.634 10.085 3.599 1.00 92.88 259 LYS A CA 1
ATOM 1983 C C . LYS A 1 259 ? -23.425 9.926 4.506 1.00 92.88 259 LYS A C 1
ATOM 1985 O O . LYS A 1 259 ? -22.360 10.498 4.263 1.00 92.88 259 LYS A O 1
ATOM 1990 N N . LYS A 1 260 ? -23.592 9.109 5.544 1.00 94.75 260 LYS A N 1
ATOM 1991 C CA . LYS A 1 260 ? -22.518 8.678 6.438 1.00 94.75 260 LYS A CA 1
ATOM 1992 C C . LYS A 1 260 ? -22.051 7.280 6.063 1.00 94.75 260 LYS A C 1
ATOM 1994 O O . LYS A 1 260 ? -22.861 6.437 5.691 1.00 94.75 260 LYS A O 1
ATOM 1999 N N . GLU A 1 261 ? -20.743 7.070 6.129 1.00 95.25 261 GLU A N 1
ATOM 2000 C CA . GLU A 1 261 ? -20.123 5.773 5.863 1.00 95.25 261 GLU A CA 1
ATOM 2001 C C . GLU A 1 261 ? -19.845 5.040 7.168 1.00 95.25 261 GLU A C 1
ATOM 2003 O O . GLU A 1 261 ? -19.554 5.663 8.193 1.00 95.25 261 GLU A O 1
ATOM 2008 N N . ALA A 1 262 ? -19.952 3.713 7.117 1.00 96.44 262 ALA A N 1
ATOM 2009 C CA . ALA A 1 262 ? -19.643 2.864 8.253 1.00 96.44 262 ALA A CA 1
ATOM 2010 C C . ALA A 1 262 ? -18.165 3.025 8.656 1.00 96.44 262 ALA A C 1
ATOM 2012 O O . ALA A 1 262 ? -17.301 3.147 7.778 1.00 96.44 262 ALA A O 1
ATOM 2013 N N . PRO A 1 263 ? -17.870 3.043 9.965 1.00 97.50 263 PRO A N 1
ATOM 2014 C CA . PRO A 1 263 ? -16.513 3.194 10.448 1.00 97.50 263 PRO A CA 1
ATOM 2015 C C . PRO A 1 263 ? -15.655 1.975 10.120 1.00 97.50 263 PRO A C 1
ATOM 2017 O O . PRO A 1 263 ? -16.145 0.846 10.073 1.00 97.50 263 PRO A O 1
ATOM 2020 N N . SER A 1 264 ? -14.356 2.191 9.925 1.00 97.50 264 SER A N 1
ATOM 2021 C CA . SER A 1 264 ? -13.414 1.087 9.751 1.00 97.50 264 SER A CA 1
ATOM 2022 C C . SER A 1 264 ? -12.047 1.361 10.363 1.00 97.50 264 SER A C 1
ATOM 2024 O O . SER A 1 264 ? -11.658 2.508 10.597 1.00 97.50 264 SER A O 1
ATOM 2026 N N . PHE A 1 265 ? -11.301 0.285 10.591 1.00 97.44 265 PHE A N 1
ATOM 2027 C CA . PHE A 1 265 ? -9.863 0.305 10.838 1.00 97.44 265 PHE A CA 1
ATOM 2028 C C . PHE A 1 265 ? -9.155 -0.608 9.838 1.00 97.44 265 PHE A C 1
ATOM 2030 O O . PHE A 1 265 ? -9.775 -1.464 9.204 1.00 97.44 265 PHE A O 1
ATOM 2037 N N . VAL A 1 266 ? -7.855 -0.392 9.655 1.00 97.81 266 VAL A N 1
ATOM 2038 C CA . VAL A 1 266 ? -7.054 -1.113 8.665 1.00 97.81 266 VAL A CA 1
ATOM 2039 C C . VAL A 1 266 ? -5.886 -1.781 9.362 1.00 97.81 266 VAL A C 1
ATOM 2041 O O . VAL A 1 266 ? -5.089 -1.111 10.013 1.00 97.81 266 VAL A O 1
ATOM 2044 N N . ILE A 1 267 ? -5.768 -3.096 9.202 1.00 98.25 267 ILE A N 1
ATOM 2045 C CA . ILE A 1 267 ? -4.572 -3.843 9.583 1.00 98.25 267 ILE A CA 1
ATOM 2046 C C . ILE A 1 267 ? -3.719 -4.010 8.329 1.00 98.25 267 ILE A C 1
ATOM 2048 O O . ILE A 1 267 ? -4.197 -4.519 7.320 1.00 98.25 267 ILE A O 1
ATOM 2052 N N . THR A 1 268 ? -2.467 -3.570 8.366 1.00 97.81 268 THR A N 1
ATOM 2053 C CA . THR A 1 268 ? -1.556 -3.651 7.222 1.00 97.81 268 THR A CA 1
ATOM 2054 C C . THR A 1 268 ? -0.406 -4.596 7.523 1.00 97.81 268 THR A C 1
ATOM 2056 O O . THR A 1 268 ? 0.264 -4.450 8.540 1.00 97.81 268 THR A O 1
ATOM 2059 N N . VAL A 1 269 ? -0.162 -5.541 6.616 1.00 98.00 269 VAL A N 1
ATOM 2060 C CA . VAL A 1 269 ? 1.008 -6.422 6.615 1.00 98.00 269 VAL A CA 1
ATOM 2061 C C . VAL A 1 269 ? 1.949 -5.960 5.508 1.00 98.00 269 VAL A C 1
ATOM 2063 O O . VAL A 1 269 ? 1.555 -5.881 4.342 1.00 98.00 269 VAL A O 1
ATOM 2066 N N . SER A 1 270 ? 3.191 -5.640 5.852 1.00 96.50 270 SER A N 1
ATOM 2067 C CA . SER A 1 270 ? 4.199 -5.179 4.896 1.00 96.50 270 SER A CA 1
ATOM 2068 C C . SER A 1 270 ? 5.582 -5.711 5.237 1.00 96.50 270 SER A C 1
ATOM 2070 O O . SER A 1 270 ? 5.813 -6.226 6.332 1.00 96.50 270 SER A O 1
ATOM 2072 N N . LYS A 1 271 ? 6.534 -5.526 4.318 1.00 94.81 271 LYS A N 1
ATOM 2073 C CA . LYS A 1 271 ? 7.949 -5.688 4.648 1.00 94.81 271 LYS A CA 1
ATOM 2074 C C . LYS A 1 271 ? 8.350 -4.668 5.716 1.00 94.81 271 LYS A C 1
ATOM 2076 O O . LYS A 1 271 ? 7.905 -3.515 5.666 1.00 94.81 271 LYS A O 1
ATOM 2081 N N . LYS A 1 272 ? 9.177 -5.086 6.671 1.00 91.62 272 LYS A N 1
ATOM 2082 C CA . LYS A 1 272 ? 9.813 -4.190 7.635 1.00 91.62 272 LYS A CA 1
ATOM 2083 C C . LYS A 1 272 ? 10.712 -3.199 6.877 1.00 91.62 272 LYS A C 1
ATOM 2085 O O . LYS A 1 272 ? 11.554 -3.632 6.088 1.00 91.62 272 LYS A O 1
ATOM 2090 N N . PRO A 1 273 ? 10.537 -1.879 7.059 1.00 85.50 273 PRO A N 1
ATOM 2091 C CA . PRO A 1 273 ? 11.407 -0.908 6.413 1.00 85.50 273 PRO A CA 1
ATOM 2092 C C . PRO A 1 273 ? 12.831 -1.042 6.959 1.00 85.50 273 PRO A C 1
ATOM 2094 O O . PRO A 1 273 ? 13.028 -1.239 8.156 1.00 85.50 273 PRO A O 1
ATOM 2097 N N . ALA A 1 274 ? 13.824 -0.917 6.077 1.00 78.88 274 ALA A N 1
ATOM 2098 C CA . ALA A 1 274 ? 15.235 -0.985 6.461 1.00 78.88 274 ALA A CA 1
ATOM 2099 C C . ALA A 1 274 ? 15.673 0.203 7.341 1.00 78.88 274 ALA A C 1
ATOM 2101 O O . ALA A 1 274 ? 16.640 0.094 8.088 1.00 78.88 274 ALA A O 1
ATOM 2102 N N . ASP A 1 275 ? 14.962 1.329 7.245 1.00 72.62 275 ASP A N 1
ATOM 2103 C CA . ASP A 1 275 ? 15.180 2.535 8.039 1.00 72.62 275 ASP A CA 1
ATOM 2104 C C . ASP A 1 275 ? 13.821 3.149 8.406 1.00 72.62 275 ASP A C 1
ATOM 2106 O O . ASP A 1 275 ? 12.961 3.339 7.543 1.00 72.62 275 ASP A O 1
ATOM 2110 N N . GLU A 1 276 ? 13.629 3.468 9.687 1.00 64.50 276 GLU A N 1
ATOM 2111 C CA . GLU A 1 276 ? 12.418 4.109 10.212 1.00 64.50 276 GLU A CA 1
ATOM 2112 C C . GLU A 1 276 ? 12.184 5.516 9.639 1.00 64.50 276 GLU A C 1
ATOM 2114 O O . GLU A 1 276 ? 11.056 6.006 9.665 1.00 64.50 276 GLU A O 1
ATOM 2119 N N . SER A 1 277 ? 13.222 6.159 9.089 1.00 52.03 277 SER A N 1
ATOM 2120 C CA . SER A 1 277 ? 13.120 7.466 8.430 1.00 52.03 277 SER A CA 1
ATOM 2121 C C . SER A 1 277 ? 12.477 7.407 7.037 1.00 52.03 277 SER A C 1
ATOM 2123 O O . SER A 1 277 ? 12.053 8.436 6.498 1.00 52.03 277 SER A O 1
ATOM 2125 N N . GLN A 1 278 ? 12.371 6.212 6.440 1.00 52.09 278 GLN A N 1
ATOM 2126 C CA . GLN A 1 278 ? 11.750 6.040 5.133 1.00 52.09 278 GLN A CA 1
ATOM 2127 C C . GLN A 1 278 ? 10.227 6.071 5.268 1.00 52.09 278 GLN A C 1
ATOM 2129 O O . GLN A 1 278 ? 9.583 5.103 5.670 1.00 52.09 278 GLN A O 1
ATOM 2134 N N . TYR A 1 279 ? 9.637 7.198 4.873 1.00 52.28 279 TYR A N 1
ATOM 2135 C CA . TYR A 1 279 ? 8.201 7.305 4.648 1.00 52.28 279 TYR A CA 1
ATOM 2136 C C . TYR A 1 279 ? 7.803 6.415 3.463 1.00 52.28 279 TYR A C 1
ATOM 2138 O O . TYR A 1 279 ? 7.879 6.834 2.308 1.00 52.28 279 TYR A O 1
ATOM 2146 N N . GLY A 1 280 ? 7.394 5.175 3.730 1.00 62.75 280 GLY A N 1
ATOM 2147 C CA . GLY A 1 280 ? 6.830 4.302 2.704 1.00 62.75 280 GLY A CA 1
ATOM 2148 C C . GLY A 1 280 ? 6.972 2.811 2.979 1.00 62.75 280 GLY A C 1
ATOM 2149 O O . GLY A 1 280 ? 7.674 2.370 3.884 1.00 62.75 280 GLY A O 1
ATOM 2150 N N . TYR A 1 281 ? 6.288 2.027 2.152 1.00 75.56 281 TYR A N 1
ATOM 2151 C CA . TYR A 1 281 ? 6.413 0.576 2.123 1.00 75.56 281 TYR A CA 1
ATOM 2152 C C . TYR A 1 281 ? 7.614 0.170 1.263 1.00 75.56 281 TYR A C 1
ATOM 2154 O O . TYR A 1 281 ? 7.793 0.687 0.159 1.00 75.56 281 TYR A O 1
ATOM 2162 N N . SER A 1 282 ? 8.432 -0.765 1.750 1.00 85.38 282 SER A N 1
ATOM 2163 C CA . SER A 1 282 ? 9.505 -1.352 0.944 1.00 85.38 282 SER A CA 1
ATOM 2164 C C . SER A 1 282 ? 8.927 -2.382 -0.033 1.00 85.38 282 SER A C 1
ATOM 2166 O O . SER A 1 282 ? 8.211 -3.280 0.413 1.00 85.38 282 SER A O 1
ATOM 2168 N N . PRO A 1 283 ? 9.230 -2.292 -1.340 1.00 90.50 283 PRO A N 1
ATOM 2169 C CA . PRO A 1 283 ? 8.713 -3.237 -2.319 1.00 90.50 283 PRO A CA 1
ATOM 2170 C C . PRO A 1 283 ? 9.239 -4.649 -2.066 1.00 90.50 283 PRO A C 1
ATOM 2172 O O . PRO A 1 283 ? 10.412 -4.847 -1.747 1.00 90.50 283 PRO A O 1
ATOM 2175 N N . VAL A 1 284 ? 8.362 -5.631 -2.249 1.00 92.94 284 VAL A N 1
ATOM 2176 C CA . VAL A 1 284 ? 8.659 -7.058 -2.132 1.00 92.94 284 VAL A CA 1
ATOM 2177 C C . VAL A 1 284 ? 8.560 -7.696 -3.510 1.00 92.94 284 VAL A C 1
ATOM 2179 O O . VAL A 1 284 ? 7.469 -7.841 -4.068 1.00 92.94 284 VAL A O 1
ATOM 2182 N N . TRP A 1 285 ? 9.717 -8.053 -4.062 1.00 91.62 285 TRP A N 1
ATOM 2183 C CA . TRP A 1 285 ? 9.840 -8.821 -5.305 1.00 91.62 285 TRP A CA 1
ATOM 2184 C C . TRP A 1 285 ? 10.175 -10.296 -5.059 1.00 91.62 285 TRP A C 1
ATOM 2186 O O . TRP A 1 285 ? 9.947 -11.118 -5.943 1.00 91.62 285 TRP A O 1
ATOM 2196 N N . ASP A 1 286 ? 10.687 -10.628 -3.871 1.00 91.75 286 ASP A N 1
ATOM 2197 C CA . ASP A 1 286 ? 10.961 -12.002 -3.465 1.00 91.75 286 ASP A CA 1
ATOM 2198 C C . ASP A 1 286 ? 9.660 -12.803 -3.280 1.00 91.75 286 ASP A C 1
ATOM 2200 O O . ASP A 1 286 ? 8.698 -12.338 -2.657 1.00 91.75 286 ASP A O 1
ATOM 2204 N N . ALA A 1 287 ? 9.625 -14.007 -3.852 1.00 92.44 287 ALA A N 1
ATOM 2205 C CA . ALA A 1 287 ? 8.423 -14.832 -3.894 1.00 92.44 287 ALA A CA 1
ATOM 2206 C C . ALA A 1 287 ? 8.068 -15.410 -2.517 1.00 92.44 287 ALA A C 1
ATOM 2208 O O . ALA A 1 287 ? 6.885 -15.466 -2.171 1.00 92.44 287 ALA A O 1
ATOM 2209 N N . GLU A 1 288 ? 9.073 -15.798 -1.729 1.00 95.19 288 GLU A N 1
ATOM 2210 C CA . GLU A 1 288 ? 8.878 -16.389 -0.405 1.00 95.19 288 GLU A CA 1
ATOM 2211 C C . GLU A 1 288 ? 8.319 -15.350 0.572 1.00 95.19 288 GLU A C 1
ATOM 2213 O O . GLU A 1 288 ? 7.276 -15.570 1.196 1.00 95.19 288 GLU A O 1
ATOM 2218 N N . LEU A 1 289 ? 8.927 -14.163 0.630 1.00 95.25 289 LEU A N 1
ATOM 2219 C CA . LEU A 1 289 ? 8.452 -13.065 1.465 1.00 95.25 289 LEU A CA 1
ATOM 2220 C C . LEU A 1 289 ? 7.058 -12.587 1.034 1.00 95.25 289 LEU A C 1
ATOM 2222 O O . LEU A 1 289 ? 6.202 -12.333 1.886 1.00 95.25 289 LEU A O 1
ATOM 2226 N N . ARG A 1 290 ? 6.780 -12.513 -0.277 1.00 95.62 290 ARG A N 1
ATOM 2227 C CA . ARG A 1 290 ? 5.436 -12.182 -0.783 1.00 95.62 290 ARG A CA 1
ATOM 2228 C C . ARG A 1 290 ? 4.399 -13.208 -0.326 1.00 95.62 290 ARG A C 1
ATOM 2230 O O . ARG A 1 290 ? 3.306 -12.821 0.101 1.00 95.62 290 ARG A O 1
ATOM 2237 N N . GLN A 1 291 ? 4.723 -14.499 -0.415 1.00 96.50 291 GLN A N 1
ATOM 2238 C CA . GLN A 1 291 ? 3.838 -15.573 0.031 1.00 96.50 291 GLN A CA 1
ATOM 2239 C C . GLN A 1 291 ? 3.599 -15.495 1.540 1.00 96.50 291 GLN A C 1
ATOM 2241 O O . GLN A 1 291 ? 2.453 -15.600 1.970 1.00 96.50 291 GLN A O 1
ATOM 2246 N N . ARG A 1 292 ? 4.642 -15.237 2.334 1.00 96.50 292 ARG A N 1
ATOM 2247 C CA . ARG A 1 292 ? 4.543 -15.079 3.791 1.00 96.50 292 ARG A CA 1
ATOM 2248 C C . ARG A 1 292 ? 3.648 -13.903 4.189 1.00 96.50 292 ARG A C 1
ATOM 2250 O O . ARG A 1 292 ? 2.757 -14.080 5.016 1.00 96.50 292 ARG A O 1
ATOM 2257 N N . ILE A 1 293 ? 3.828 -12.730 3.572 1.00 97.44 293 ILE A N 1
ATOM 2258 C CA . ILE A 1 293 ? 2.970 -11.552 3.805 1.00 97.44 293 ILE A CA 1
ATOM 2259 C C . ILE A 1 293 ? 1.514 -11.858 3.436 1.00 97.44 293 ILE A C 1
ATOM 2261 O O . ILE A 1 293 ? 0.598 -11.503 4.176 1.00 97.44 293 ILE A O 1
ATOM 2265 N N . THR A 1 294 ? 1.299 -12.532 2.305 1.00 96.88 294 THR A N 1
ATOM 2266 C CA . THR A 1 294 ? -0.046 -12.890 1.835 1.00 96.88 294 THR A CA 1
ATOM 2267 C C . THR A 1 294 ? -0.724 -13.878 2.777 1.00 96.88 294 THR A C 1
ATOM 2269 O O . THR A 1 294 ? -1.847 -13.627 3.200 1.00 96.88 294 THR A O 1
ATOM 2272 N N . ALA A 1 295 ? -0.029 -14.949 3.165 1.00 97.50 295 ALA A N 1
ATOM 2273 C CA . ALA A 1 295 ? -0.557 -15.956 4.077 1.00 97.50 295 ALA A CA 1
ATOM 2274 C C . ALA A 1 295 ? -0.930 -15.349 5.437 1.00 97.50 295 ALA A C 1
ATOM 2276 O O . ALA A 1 295 ? -2.027 -15.595 5.933 1.00 97.50 295 ALA A O 1
ATOM 2277 N N . LEU A 1 296 ? -0.066 -14.493 5.996 1.00 98.00 296 LEU A N 1
ATOM 2278 C CA . LEU A 1 296 ? -0.347 -13.816 7.261 1.00 98.00 296 LEU A CA 1
ATOM 2279 C C . LEU A 1 296 ? -1.562 -12.881 7.157 1.00 98.00 296 LEU A C 1
ATOM 2281 O O . LEU A 1 296 ? -2.402 -12.862 8.054 1.00 98.00 296 LEU A O 1
ATOM 2285 N N . ALA A 1 297 ? -1.689 -12.124 6.063 1.00 98.06 297 ALA A N 1
ATOM 2286 C CA . ALA A 1 297 ? -2.858 -11.275 5.836 1.00 98.06 297 ALA A CA 1
ATOM 2287 C C . ALA A 1 297 ? -4.154 -12.097 5.716 1.00 98.06 297 ALA A C 1
ATOM 2289 O O . ALA A 1 297 ? -5.175 -11.710 6.283 1.00 98.06 297 ALA A O 1
ATOM 2290 N N . ASP A 1 298 ? -4.114 -13.249 5.044 1.00 98.31 298 ASP A N 1
ATOM 2291 C CA . ASP A 1 298 ? -5.267 -14.144 4.906 1.00 98.31 298 ASP A CA 1
ATOM 2292 C C . ASP A 1 298 ? -5.678 -14.776 6.249 1.00 98.31 298 ASP A C 1
ATOM 2294 O O . ASP A 1 298 ? -6.869 -14.954 6.518 1.00 98.31 298 ASP A O 1
ATOM 2298 N N . GLU A 1 299 ? -4.718 -15.093 7.121 1.00 98.31 299 GLU A N 1
ATOM 2299 C CA . GLU A 1 299 ? -4.996 -15.536 8.492 1.00 98.31 299 GLU A CA 1
ATOM 2300 C C . GLU A 1 299 ? -5.602 -14.418 9.344 1.00 98.31 299 GLU A C 1
ATOM 2302 O O . GLU A 1 299 ? -6.564 -14.666 10.073 1.00 98.31 299 GLU A O 1
ATOM 2307 N N . ILE A 1 300 ? -5.119 -13.180 9.197 1.00 98.38 300 ILE A N 1
ATOM 2308 C CA . ILE A 1 300 ? -5.711 -12.006 9.853 1.00 98.38 300 ILE A CA 1
ATOM 2309 C C . ILE A 1 300 ? -7.158 -11.800 9.391 1.00 98.38 300 ILE A C 1
ATOM 2311 O O . ILE A 1 300 ? -8.030 -11.570 10.227 1.00 98.38 300 ILE A O 1
ATOM 2315 N N . ILE A 1 301 ? -7.446 -11.931 8.089 1.00 98.31 301 ILE A N 1
ATOM 2316 C CA . ILE A 1 301 ? -8.815 -11.840 7.552 1.00 98.31 301 ILE A CA 1
ATOM 2317 C C . ILE A 1 301 ? -9.721 -12.876 8.221 1.00 98.31 301 ILE A C 1
ATOM 2319 O O . ILE A 1 301 ? -10.801 -12.527 8.695 1.00 98.31 301 ILE A O 1
ATOM 2323 N N . LYS A 1 302 ? -9.280 -14.138 8.296 1.00 97.94 302 LYS A N 1
ATOM 2324 C CA . LYS A 1 302 ? -10.049 -15.218 8.935 1.00 97.94 302 LYS A CA 1
ATOM 2325 C C . LYS A 1 302 ? -10.275 -14.958 10.424 1.00 97.94 302 LYS A C 1
ATOM 2327 O O . LYS A 1 302 ? -11.393 -15.140 10.895 1.00 97.94 302 LYS A O 1
ATOM 2332 N N . GLY A 1 303 ? -9.238 -14.522 11.141 1.00 97.62 303 GLY A N 1
ATOM 2333 C CA . GLY A 1 303 ? -9.311 -14.204 12.567 1.00 97.62 303 GLY A CA 1
ATOM 2334 C C . GLY A 1 303 ? -10.313 -13.087 12.849 1.00 97.62 303 GLY A C 1
ATOM 2335 O O . GLY A 1 303 ? -11.229 -13.255 13.650 1.00 97.62 303 GLY A O 1
ATOM 2336 N N . MET A 1 304 ? -10.213 -11.981 12.112 1.00 97.44 304 MET A N 1
ATOM 2337 C CA . MET A 1 304 ? -11.117 -10.840 12.271 1.00 97.44 304 MET A CA 1
ATOM 2338 C C . MET A 1 304 ? -12.549 -11.128 11.817 1.00 97.44 304 MET A C 1
ATOM 2340 O O . MET A 1 304 ? -13.475 -10.572 12.389 1.00 97.44 304 MET A O 1
ATOM 2344 N N . ALA A 1 305 ? -12.755 -11.993 10.821 1.00 96.12 305 ALA A N 1
ATOM 2345 C CA . ALA A 1 305 ? -14.098 -12.381 10.382 1.00 96.12 305 ALA A CA 1
ATOM 2346 C C . ALA A 1 305 ? -14.821 -13.315 11.371 1.00 96.12 305 ALA A C 1
ATOM 2348 O O . ALA A 1 305 ? -16.004 -13.594 11.188 1.00 96.12 305 ALA A O 1
ATOM 2349 N N . SER A 1 306 ? -14.111 -13.837 12.376 1.00 93.12 306 SER A N 1
ATOM 2350 C CA . SER A 1 306 ? -14.663 -14.741 13.390 1.00 93.12 306 SER A CA 1
ATOM 2351 C C . SER A 1 306 ? -15.099 -14.043 14.686 1.00 93.12 306 SER A C 1
ATOM 2353 O O . SER A 1 306 ? -15.648 -14.705 15.568 1.00 93.12 306 SER A O 1
ATOM 2355 N N . VAL A 1 307 ? -14.851 -12.731 14.785 1.00 88.75 307 VAL A N 1
ATOM 2356 C CA . VAL A 1 307 ? -15.239 -11.850 15.900 1.00 88.75 307 VAL A CA 1
ATOM 2357 C C . VAL A 1 307 ? -16.581 -11.191 15.614 1.00 88.75 307 VAL A C 1
ATOM 2359 O O . VAL A 1 307 ? -17.430 -11.194 16.533 1.00 88.75 307 VAL A O 1
#

Radius of gyration: 23.26 Å; chains: 1; bounding box: 52×48×64 Å

pLDDT: mean 87.64, std 12.75, range [46.28, 98.44]

Foldseek 3Di:
DAWDDKDKDFDFFFFKAFDPVRVLVLQLCLLVVVFPCLCVVLVVVLVVCVVVVNNVVNVVSVVVLVVQPDSSVQSVVVSVVAVVVCVPPQKDKDAADPPDHRSCHQKIWIWGQDDPVRRIITIGIAHDPPGRRSVCRSCVSVVTGGFTLKMKIKTFDAAPDQWKRKDQQLLLCQQCCVVQVHDSQVLQVQQVQQVDDDPVDHRDWDWSHDDPWKTKTKDWDFADDQWDADPVRDTDGFWDDDRSMIMGTFQQDPVGNVHGDTTIMMIMMATDDPDPPDPGGDTHRDPVSVVVSVVSSVSSSRSSVVD